Protein AF-A0A958MVE2-F1 (afdb_monomer)

Structure (mmCIF, N/CA/C/O backbone):
data_AF-A0A958MVE2-F1
#
_entry.id   AF-A0A958MVE2-F1
#
loop_
_atom_site.group_PDB
_atom_site.id
_atom_site.type_symbol
_atom_site.label_atom_id
_atom_site.label_alt_id
_atom_site.label_comp_id
_atom_site.label_asym_id
_atom_site.label_entity_id
_atom_site.label_seq_id
_atom_site.pdbx_PDB_ins_code
_atom_site.Cartn_x
_atom_site.Cartn_y
_atom_site.Cartn_z
_atom_site.occupancy
_atom_site.B_iso_or_equiv
_atom_site.auth_seq_id
_atom_site.auth_comp_id
_atom_site.auth_asym_id
_atom_site.auth_atom_id
_atom_site.pdbx_PDB_model_num
ATOM 1 N N . MET A 1 1 ? -58.256 28.114 -37.490 1.00 39.31 1 MET A N 1
ATOM 2 C CA . MET A 1 1 ? -57.377 28.666 -36.434 1.00 39.31 1 MET A CA 1
ATOM 3 C C . MET A 1 1 ? -56.921 27.508 -35.560 1.00 39.31 1 MET A C 1
ATOM 5 O O . MET A 1 1 ? -57.711 27.002 -34.775 1.00 39.31 1 MET A O 1
ATOM 9 N N . GLN A 1 2 ? -55.707 27.010 -35.786 1.00 36.91 2 GLN A N 1
ATOM 10 C CA . GLN A 1 2 ? -55.195 25.767 -35.204 1.00 36.91 2 GLN A CA 1
ATOM 11 C C . GLN A 1 2 ? -54.093 26.124 -34.201 1.00 36.91 2 GLN A C 1
ATOM 13 O O . GLN A 1 2 ? -53.157 26.845 -34.536 1.00 36.91 2 GLN A O 1
ATOM 18 N N . ARG A 1 3 ? -54.270 25.702 -32.945 1.00 39.25 3 ARG A N 1
ATOM 19 C CA . ARG A 1 3 ? -53.360 25.989 -31.830 1.00 39.25 3 ARG A CA 1
ATOM 20 C C . ARG A 1 3 ? -52.080 25.167 -31.994 1.00 39.25 3 ARG A C 1
ATOM 22 O O . ARG A 1 3 ? -52.142 23.943 -31.994 1.00 39.25 3 ARG A O 1
ATOM 29 N N . ILE A 1 4 ? -50.941 25.843 -32.114 1.00 41.53 4 ILE A N 1
ATOM 30 C CA . ILE A 1 4 ? -49.611 25.229 -32.060 1.00 41.53 4 ILE A CA 1
ATOM 31 C C . ILE A 1 4 ? -49.247 25.080 -30.580 1.00 41.53 4 ILE A C 1
ATOM 33 O O . ILE A 1 4 ? -49.084 26.073 -29.873 1.00 41.53 4 ILE A O 1
ATOM 37 N N . ALA A 1 5 ? -49.181 23.839 -30.103 1.00 42.12 5 ALA A N 1
ATOM 38 C CA . ALA A 1 5 ? -48.671 23.513 -28.779 1.00 42.12 5 ALA A CA 1
ATOM 39 C C . ALA A 1 5 ? -47.136 23.513 -28.823 1.00 42.12 5 ALA A C 1
ATOM 41 O O . ALA A 1 5 ? -46.530 22.740 -29.562 1.00 42.12 5 ALA A O 1
ATOM 42 N N . ILE A 1 6 ? -46.517 24.394 -28.040 1.00 45.62 6 ILE A N 1
ATOM 43 C CA . ILE A 1 6 ? -45.070 24.422 -27.817 1.00 45.62 6 ILE A CA 1
ATOM 44 C C . ILE A 1 6 ? -44.761 23.351 -26.768 1.00 45.62 6 ILE A 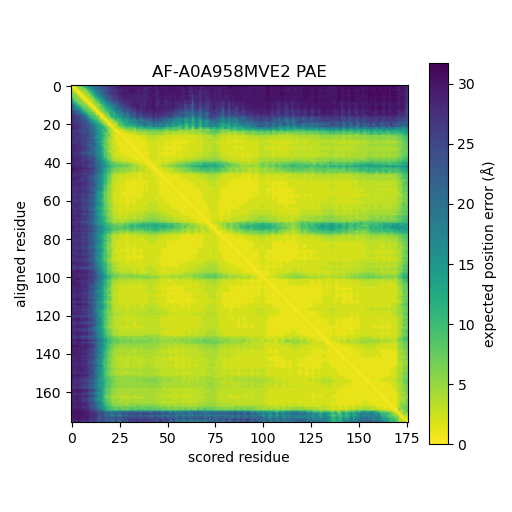C 1
ATOM 46 O O . ILE A 1 6 ? -45.102 23.509 -25.598 1.00 45.62 6 ILE A O 1
ATOM 50 N N . VAL A 1 7 ? -44.137 22.249 -27.185 1.00 45.25 7 VAL A N 1
ATOM 51 C CA . VAL A 1 7 ? -43.565 21.261 -26.263 1.00 45.25 7 VAL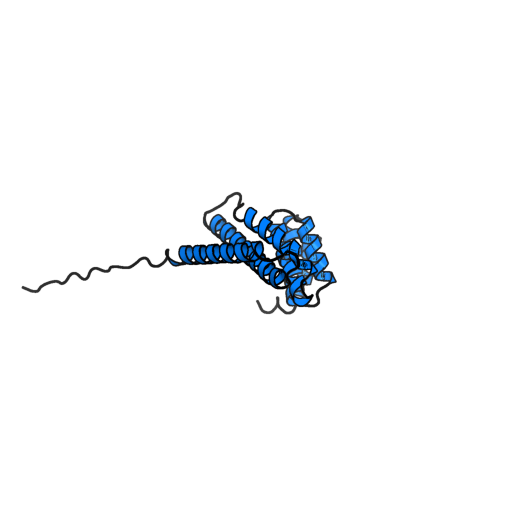 A CA 1
ATOM 52 C C . VAL A 1 7 ? -42.152 21.721 -25.919 1.00 45.25 7 VAL A C 1
ATOM 54 O O . VAL A 1 7 ? -41.253 21.690 -26.756 1.00 45.25 7 VAL A O 1
ATOM 57 N N . ALA A 1 8 ? -41.975 22.194 -24.687 1.00 45.16 8 ALA A N 1
ATOM 58 C CA . ALA A 1 8 ? -40.679 22.548 -24.128 1.00 45.16 8 ALA A CA 1
ATOM 59 C C . ALA A 1 8 ? -39.846 21.275 -23.902 1.00 45.16 8 ALA A C 1
ATOM 61 O O . ALA A 1 8 ? -40.195 20.430 -23.078 1.00 45.16 8 ALA A O 1
ATOM 62 N N . ALA A 1 9 ? -38.738 21.141 -24.629 1.00 45.59 9 ALA A N 1
ATOM 63 C CA . ALA A 1 9 ? -37.742 20.109 -24.382 1.00 45.59 9 ALA A CA 1
ATOM 64 C C . ALA A 1 9 ? -36.897 20.511 -23.163 1.00 45.59 9 ALA A C 1
ATOM 66 O O . ALA A 1 9 ? -35.921 21.250 -23.275 1.00 45.59 9 ALA A O 1
ATOM 67 N N . LEU A 1 10 ? -37.294 20.035 -21.983 1.00 46.16 10 LEU A N 1
ATOM 68 C CA . LEU A 1 10 ? -36.480 20.099 -20.774 1.00 46.16 10 LEU A CA 1
ATOM 69 C C . LEU A 1 10 ? -35.494 18.918 -20.800 1.00 46.16 10 LEU A C 1
ATOM 71 O O . LEU A 1 10 ? -35.745 17.863 -20.221 1.00 46.16 10 LEU A O 1
ATOM 75 N N . SER A 1 11 ? -34.383 19.055 -21.524 1.00 52.78 11 SER A N 1
ATOM 76 C CA . SER A 1 11 ? -33.287 18.087 -21.442 1.00 52.78 11 SER A CA 1
ATOM 77 C C . SER A 1 11 ? -32.515 18.325 -20.142 1.00 52.78 11 SER A C 1
ATOM 79 O O . SER A 1 11 ? -31.645 19.194 -20.071 1.00 52.78 11 SER A O 1
ATOM 81 N N . LEU A 1 12 ? -32.874 17.575 -19.098 1.00 47.12 12 LEU A N 1
ATOM 82 C CA . LEU A 1 12 ? -32.153 17.521 -17.829 1.00 47.12 12 LEU A CA 1
ATOM 83 C C . LEU A 1 12 ? -30.706 17.066 -18.083 1.00 47.12 12 LEU A C 1
ATOM 85 O O . LEU A 1 12 ? -30.461 15.938 -18.511 1.00 47.12 12 LEU A O 1
ATOM 89 N N . GLN A 1 13 ? -29.743 17.937 -17.791 1.00 46.41 13 GLN A N 1
ATOM 90 C CA . GLN A 1 13 ? -28.329 17.580 -17.690 1.00 46.41 13 GLN A CA 1
ATOM 91 C C . GLN A 1 13 ? -28.136 16.714 -16.436 1.00 46.41 13 GLN A C 1
ATOM 93 O O . GLN A 1 13 ? -27.937 17.221 -15.335 1.00 46.41 13 GLN A O 1
ATOM 98 N N . LEU A 1 14 ? -28.246 15.392 -16.589 1.00 46.59 14 LEU A N 1
ATOM 99 C CA . LEU A 1 14 ? -28.166 14.429 -15.483 1.00 46.59 14 LEU A CA 1
ATOM 100 C C . LEU A 1 14 ? -26.738 13.926 -15.193 1.00 46.59 14 LEU A C 1
ATOM 102 O O . LEU A 1 14 ? -26.562 12.953 -14.468 1.00 46.59 14 LEU A O 1
ATOM 106 N N . THR A 1 15 ? -25.699 14.540 -15.757 1.00 50.81 15 THR A N 1
ATOM 107 C CA . THR A 1 15 ? -24.341 13.968 -15.710 1.00 50.81 15 THR A CA 1
ATOM 108 C C . THR A 1 15 ? -23.497 14.431 -14.520 1.00 50.81 15 THR A C 1
ATOM 110 O O . THR A 1 15 ? -22.567 13.729 -14.141 1.00 50.81 15 THR A O 1
ATOM 113 N N . ALA A 1 16 ? -23.833 15.544 -13.858 1.00 47.28 16 ALA A N 1
ATOM 114 C CA . ALA A 1 16 ? -23.021 16.084 -12.757 1.00 47.28 16 ALA A CA 1
ATOM 115 C C . ALA A 1 16 ? -23.416 15.586 -11.348 1.00 47.28 16 ALA A C 1
ATOM 117 O O . ALA A 1 16 ? -22.645 15.745 -10.403 1.00 47.28 16 ALA A O 1
ATOM 118 N N . LEU A 1 17 ? -24.596 14.974 -11.172 1.00 43.56 17 LEU A N 1
ATOM 119 C CA . LEU A 1 17 ? -25.064 14.542 -9.844 1.00 43.56 17 LEU A CA 1
ATOM 120 C C . LEU A 1 17 ? -24.398 13.249 -9.335 1.00 43.56 17 LEU A C 1
ATOM 122 O O . LEU A 1 17 ? -24.335 13.050 -8.126 1.00 43.56 17 LEU A O 1
ATOM 126 N N . GLY A 1 18 ? -23.889 12.381 -10.215 1.00 49.78 18 GLY A N 1
ATOM 127 C CA . GLY A 1 18 ? -23.384 11.055 -9.828 1.00 49.78 18 GLY A CA 1
ATOM 128 C C . GLY A 1 18 ? -22.073 11.083 -9.034 1.00 49.78 18 GLY A C 1
ATOM 129 O O . GLY A 1 18 ? -21.990 10.494 -7.958 1.00 49.78 18 GLY A O 1
ATOM 130 N N . ALA A 1 19 ? -21.067 11.820 -9.516 1.00 52.97 19 ALA A N 1
ATOM 131 C CA . ALA A 1 19 ? -19.739 11.864 -8.891 1.00 52.97 19 ALA A CA 1
ATOM 132 C C . ALA A 1 19 ? -19.750 12.548 -7.508 1.00 52.97 19 ALA A C 1
ATOM 134 O O . ALA A 1 19 ? -19.070 12.115 -6.576 1.00 52.97 19 ALA A O 1
ATOM 135 N N . GLY A 1 20 ? -20.573 13.590 -7.344 1.00 58.25 20 GLY A N 1
ATOM 136 C CA . GLY A 1 20 ? -20.708 14.311 -6.075 1.00 58.25 20 GLY A CA 1
ATOM 137 C C . GLY A 1 20 ? -21.461 13.532 -4.990 1.00 58.25 20 GLY A C 1
ATOM 138 O O . GLY A 1 20 ? -21.216 13.754 -3.804 1.00 58.25 20 GLY A O 1
ATOM 139 N N . VAL A 1 21 ? -22.365 12.622 -5.368 1.00 59.00 21 VAL A N 1
ATOM 140 C CA . VAL A 1 21 ? -23.101 11.769 -4.420 1.00 59.00 21 VAL A CA 1
ATOM 141 C C . VAL A 1 21 ? -22.208 10.643 -3.896 1.00 59.00 21 VAL A C 1
ATOM 143 O O . VAL A 1 21 ? -22.182 10.428 -2.685 1.00 59.00 21 VAL A O 1
ATOM 146 N N . ASP A 1 22 ? -21.413 10.011 -4.766 1.00 67.25 22 ASP A N 1
ATOM 147 C CA . ASP A 1 22 ? -20.523 8.900 -4.396 1.00 67.25 22 ASP A CA 1
ATOM 148 C C . ASP A 1 22 ? -19.406 9.327 -3.415 1.00 67.25 22 ASP A C 1
ATOM 150 O O . ASP A 1 22 ? -19.140 8.658 -2.408 1.00 67.25 22 ASP A O 1
ATOM 154 N N . SER A 1 23 ? -18.818 10.520 -3.606 1.00 76.50 23 SER A N 1
ATOM 155 C CA . SER A 1 23 ? -17.828 11.049 -2.650 1.00 76.50 23 SER A CA 1
ATOM 156 C C . SER A 1 23 ? -18.432 11.296 -1.264 1.00 76.50 23 SER A C 1
ATOM 158 O O . SER A 1 23 ? -17.831 10.921 -0.258 1.00 76.50 23 SER A O 1
ATOM 160 N N . ARG A 1 24 ? -19.643 11.871 -1.188 1.00 81.06 24 ARG A N 1
ATOM 161 C CA . ARG A 1 24 ? -20.317 12.161 0.094 1.00 81.06 24 ARG A CA 1
ATOM 162 C C . ARG A 1 24 ? -20.651 10.888 0.866 1.00 81.06 24 ARG A C 1
ATOM 164 O O . ARG A 1 24 ? -20.555 10.870 2.093 1.00 81.06 24 ARG A O 1
ATOM 171 N N . THR A 1 25 ? -21.034 9.821 0.168 1.00 87.19 25 THR A N 1
ATOM 172 C CA . THR A 1 25 ? -21.295 8.522 0.797 1.00 87.19 25 THR A CA 1
ATOM 173 C C . THR A 1 25 ? -20.020 7.867 1.318 1.00 87.19 25 THR A C 1
ATOM 175 O O . THR A 1 25 ? -20.027 7.344 2.434 1.00 87.19 25 THR A O 1
ATOM 178 N N . SER A 1 26 ? -18.918 7.950 0.566 1.00 86.69 26 SER A N 1
ATOM 179 C CA . SER A 1 26 ? -17.600 7.457 0.989 1.00 86.69 26 SER A CA 1
ATOM 180 C C . SER A 1 26 ? -17.092 8.195 2.236 1.00 86.69 26 SER A C 1
ATOM 182 O O . SER A 1 26 ? -16.689 7.546 3.201 1.00 86.69 26 SER A O 1
ATOM 184 N N . ASP A 1 27 ? -17.205 9.526 2.275 1.00 93.69 27 ASP A N 1
ATOM 185 C CA . ASP A 1 27 ? -16.790 10.332 3.431 1.00 93.69 27 ASP A CA 1
ATOM 186 C C . ASP A 1 27 ? -17.641 10.039 4.679 1.00 93.69 27 ASP A C 1
ATOM 188 O O . ASP A 1 27 ? -17.119 9.924 5.789 1.00 93.69 27 ASP A O 1
ATOM 192 N N . LEU A 1 28 ? -18.958 9.852 4.517 1.00 94.56 28 LEU A N 1
ATOM 193 C CA . LEU A 1 28 ? -19.829 9.438 5.621 1.00 94.56 28 LEU A CA 1
ATOM 194 C C . LEU A 1 28 ? -19.420 8.069 6.179 1.00 94.56 28 LEU A C 1
ATOM 196 O O . LEU A 1 28 ? -19.476 7.861 7.393 1.00 94.56 28 LEU A O 1
ATOM 200 N N . LEU A 1 29 ? -19.042 7.134 5.306 1.00 94.81 29 LEU A N 1
ATOM 201 C CA . LEU A 1 29 ? -18.615 5.805 5.718 1.00 94.81 29 LEU A CA 1
ATOM 202 C C . LEU A 1 29 ? -17.293 5.862 6.489 1.00 94.81 29 LEU A C 1
ATOM 204 O O . LEU A 1 29 ? -17.230 5.297 7.577 1.00 94.81 29 LEU A O 1
ATOM 208 N N . ILE A 1 30 ? -16.297 6.604 5.993 1.00 97.25 30 ILE A N 1
ATOM 209 C CA . ILE A 1 30 ? -15.023 6.845 6.695 1.00 97.25 30 ILE A CA 1
ATOM 210 C C . ILE A 1 30 ? -15.293 7.385 8.103 1.00 97.25 30 ILE A C 1
ATOM 212 O O . ILE A 1 30 ? -14.893 6.763 9.082 1.00 97.25 30 ILE A O 1
ATOM 216 N N . ASN A 1 31 ? -16.099 8.445 8.220 1.00 97.25 31 ASN A N 1
ATOM 217 C CA . ASN A 1 31 ? -16.451 9.042 9.513 1.00 97.25 31 ASN A CA 1
ATOM 218 C 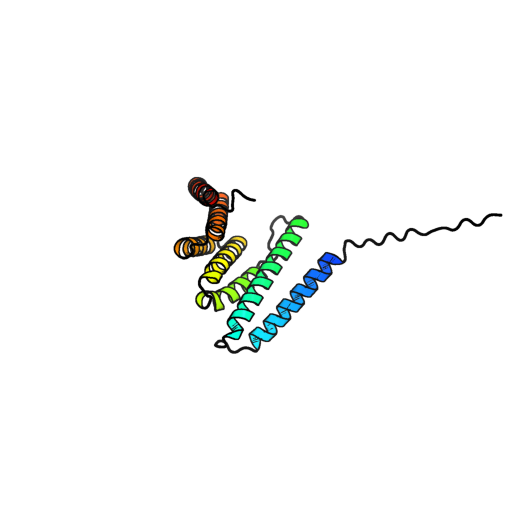C . ASN A 1 31 ? -17.133 8.052 10.475 1.00 97.25 31 ASN A C 1
ATOM 220 O O . ASN A 1 31 ? -16.960 8.131 11.692 1.00 97.25 31 ASN A O 1
ATOM 224 N N . LYS A 1 32 ? -17.956 7.129 9.961 1.00 97.12 32 LYS A N 1
ATOM 225 C CA . LYS A 1 32 ? -18.584 6.084 10.784 1.00 97.12 32 LYS A CA 1
ATOM 226 C C . LYS A 1 32 ? -17.552 5.069 11.273 1.00 97.12 32 LYS A C 1
ATOM 228 O O . LYS A 1 32 ? -17.563 4.745 12.457 1.00 97.12 32 LYS A O 1
ATOM 233 N N . PHE A 1 33 ? -16.666 4.599 10.395 1.00 97.38 33 PHE A N 1
ATOM 234 C CA . PHE A 1 33 ? -15.598 3.668 10.763 1.00 97.38 33 PHE A CA 1
ATOM 235 C C . PHE A 1 33 ? -14.615 4.292 11.760 1.00 97.38 33 PHE A C 1
ATOM 237 O O . PHE A 1 33 ? -14.261 3.635 12.732 1.00 97.38 33 PHE A O 1
ATOM 244 N N . GLU A 1 34 ? -14.258 5.568 11.599 1.00 97.56 34 GLU A N 1
ATOM 245 C CA . GLU A 1 34 ? -13.422 6.303 12.558 1.00 97.56 34 GLU A CA 1
ATOM 246 C C . GLU A 1 34 ? -14.061 6.381 13.946 1.00 97.56 34 GLU A C 1
ATOM 248 O O . GLU A 1 34 ? -13.403 6.113 14.950 1.00 97.56 34 GLU A O 1
ATOM 253 N N . LYS A 1 35 ? -15.362 6.691 14.026 1.00 97.62 35 LYS A N 1
ATOM 254 C CA . LYS A 1 35 ? -16.079 6.723 15.311 1.00 97.62 35 LYS A CA 1
ATOM 255 C C . LYS A 1 35 ? -16.069 5.367 16.006 1.00 97.62 35 LYS A C 1
ATOM 257 O O . LYS A 1 35 ? -15.828 5.317 17.208 1.00 97.62 35 LYS A O 1
ATOM 262 N N . VAL A 1 36 ? -16.310 4.288 15.262 1.00 97.25 36 VAL A N 1
ATOM 263 C CA . VAL A 1 36 ? -16.266 2.927 15.816 1.00 97.25 36 VAL A CA 1
ATOM 264 C C . VAL A 1 36 ? -14.843 2.584 16.260 1.00 97.25 36 VAL A C 1
ATOM 266 O O . VAL A 1 36 ? -14.656 2.130 17.383 1.00 97.25 36 VAL A O 1
ATOM 269 N N . TYR A 1 37 ? -13.831 2.876 15.441 1.00 96.69 37 TYR A N 1
ATOM 270 C CA . TYR A 1 37 ? -12.419 2.679 15.783 1.00 96.69 37 TYR A CA 1
ATOM 271 C C . TYR A 1 37 ? -12.035 3.360 17.108 1.00 96.69 37 TYR A C 1
ATOM 273 O O . TYR A 1 37 ? -11.394 2.740 17.956 1.00 96.69 37 TYR A O 1
ATOM 281 N N . LEU A 1 38 ? -12.472 4.607 17.320 1.00 96.25 38 LEU A N 1
ATOM 282 C CA . LEU A 1 38 ? -12.201 5.363 18.549 1.00 96.25 38 LEU A CA 1
ATOM 283 C C . LEU A 1 38 ? -12.915 4.801 19.788 1.00 96.25 38 LEU A C 1
ATOM 285 O O . LEU A 1 38 ? -12.477 5.061 20.906 1.00 96.25 38 LEU A O 1
ATOM 289 N N . GLN A 1 39 ? -14.009 4.060 19.606 1.00 96.56 39 GLN A N 1
ATOM 290 C CA . GLN A 1 39 ? -14.782 3.453 20.693 1.00 96.56 39 GLN A CA 1
ATOM 291 C C . GLN A 1 39 ? -14.282 2.055 21.078 1.00 96.56 39 GLN A C 1
ATOM 293 O O . GLN A 1 39 ? -14.561 1.596 22.184 1.00 96.56 39 GLN A O 1
ATOM 298 N N . LEU A 1 40 ? -13.549 1.378 20.191 1.00 95.44 40 LEU A N 1
ATOM 299 C CA . LEU A 1 40 ? -13.008 0.045 20.442 1.00 95.44 40 LEU A CA 1
ATOM 300 C C . LEU A 1 40 ? -11.683 0.119 21.205 1.00 95.44 40 LEU A C 1
ATOM 302 O O . LEU A 1 40 ? -10.796 0.913 20.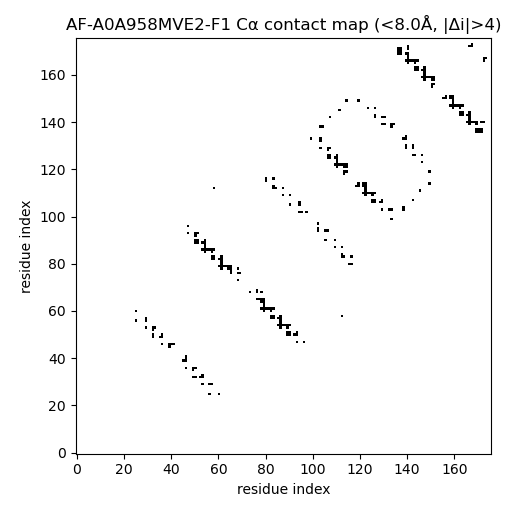880 1.00 95.44 40 LEU A O 1
ATOM 306 N N . ALA A 1 41 ? -11.499 -0.760 22.190 1.00 92.62 41 ALA A N 1
ATOM 307 C CA . ALA A 1 41 ? -10.229 -0.868 22.901 1.00 92.62 41 ALA A CA 1
ATOM 308 C C . ALA A 1 41 ? -9.104 -1.348 21.951 1.00 92.62 41 ALA A C 1
ATOM 310 O O . ALA A 1 41 ? -9.370 -2.151 21.058 1.00 92.62 41 ALA A O 1
ATOM 311 N N . PRO A 1 42 ? -7.834 -0.929 22.131 1.00 86.00 42 PRO A N 1
ATOM 312 C CA . PRO A 1 42 ? -6.724 -1.348 21.258 1.00 86.00 42 PRO A CA 1
ATOM 313 C C . PRO A 1 42 ? -6.513 -2.867 21.130 1.00 86.00 42 PRO A C 1
ATOM 315 O O . PRO A 1 42 ? -5.973 -3.330 20.125 1.00 86.00 42 PRO A O 1
ATOM 318 N N . GLY A 1 43 ? -6.919 -3.633 22.147 1.00 84.00 43 GLY A N 1
ATOM 319 C CA . GLY A 1 43 ? -6.838 -5.096 22.171 1.00 84.00 43 GLY A CA 1
ATOM 320 C C . GLY A 1 43 ? -8.096 -5.823 21.691 1.00 84.00 43 GLY A C 1
ATOM 321 O O . GLY A 1 43 ? -8.104 -7.047 21.705 1.00 84.00 43 GLY A O 1
ATOM 322 N N . ASP A 1 44 ? -9.152 -5.106 21.303 1.00 90.25 44 ASP A N 1
ATOM 323 C CA . ASP A 1 44 ? -10.399 -5.711 20.828 1.00 90.25 44 ASP A CA 1
ATOM 324 C C . ASP A 1 44 ? -10.198 -6.356 19.444 1.00 90.25 44 ASP A C 1
ATOM 326 O O . ASP A 1 44 ? -9.697 -5.714 18.518 1.00 90.25 44 ASP A O 1
ATOM 330 N N . GLU A 1 45 ? -10.598 -7.618 19.277 1.00 87.44 45 GLU A N 1
ATOM 331 C CA . GLU A 1 45 ? -10.487 -8.335 18.000 1.00 87.44 45 GLU A CA 1
ATOM 332 C C . GLU A 1 45 ? -11.297 -7.664 16.881 1.00 87.44 45 GLU A C 1
ATOM 334 O O . GLU A 1 45 ? -10.841 -7.596 15.735 1.00 87.44 45 GLU A O 1
ATOM 339 N N . ALA A 1 46 ? -12.460 -7.085 17.203 1.00 91.06 46 ALA A N 1
ATOM 340 C CA . ALA A 1 46 ? -13.293 -6.376 16.236 1.00 91.06 46 ALA A CA 1
ATOM 341 C C . ALA A 1 46 ? -12.585 -5.134 15.670 1.00 91.06 46 ALA A C 1
ATOM 343 O O . ALA A 1 46 ? -12.855 -4.720 14.536 1.00 91.06 46 ALA A O 1
ATOM 344 N N . ARG A 1 47 ? -11.628 -4.568 16.419 1.00 94.44 47 ARG A N 1
ATOM 345 C CA . ARG A 1 47 ? -10.841 -3.410 15.982 1.00 94.44 47 ARG A CA 1
ATOM 346 C C . ARG A 1 47 ? -9.992 -3.737 14.762 1.00 94.44 47 ARG A C 1
ATOM 348 O O . ARG A 1 47 ? -9.846 -2.876 13.906 1.00 94.44 47 ARG A O 1
ATOM 355 N N . VAL A 1 48 ? -9.513 -4.975 14.612 1.00 94.81 48 VAL A N 1
ATOM 356 C CA . VAL A 1 48 ? -8.698 -5.376 13.450 1.00 94.81 48 VAL A CA 1
ATOM 357 C C . VAL A 1 48 ? -9.469 -5.178 12.144 1.00 94.81 48 VAL A C 1
ATOM 359 O O . VAL A 1 48 ? -8.972 -4.535 11.220 1.00 94.81 48 VAL A O 1
ATOM 362 N N . GLY A 1 49 ? -10.704 -5.682 12.076 1.00 94.94 49 GLY A N 1
ATOM 363 C CA . GLY A 1 49 ? -11.542 -5.567 10.881 1.00 94.94 49 GLY A CA 1
ATOM 364 C C . GLY A 1 49 ? -11.972 -4.127 10.589 1.00 94.94 49 GLY A C 1
ATOM 365 O O . GLY A 1 49 ? -11.944 -3.698 9.436 1.00 94.94 49 GLY A O 1
ATOM 366 N N . VAL A 1 50 ? -12.328 -3.368 11.631 1.00 97.25 50 VAL A N 1
ATOM 367 C CA . VAL A 1 50 ? -12.713 -1.951 11.511 1.00 97.25 50 VAL A CA 1
ATOM 368 C C . VAL A 1 50 ? -11.539 -1.107 11.018 1.00 97.25 50 VAL A C 1
ATOM 370 O O . VAL A 1 50 ? -11.705 -0.339 10.072 1.00 97.25 50 VAL A O 1
ATOM 373 N N . THR A 1 51 ? -10.353 -1.276 11.604 1.00 97.75 51 THR A N 1
ATOM 374 C CA . THR A 1 51 ? -9.142 -0.545 11.217 1.00 97.75 51 THR A CA 1
ATOM 375 C C . THR A 1 51 ? -8.704 -0.895 9.797 1.00 97.75 51 THR A C 1
ATOM 377 O O . THR A 1 51 ? -8.392 0.010 9.025 1.00 97.75 51 THR A O 1
ATOM 380 N N . LEU A 1 52 ? -8.745 -2.178 9.413 1.00 97.38 52 LEU A N 1
ATOM 381 C CA . LEU A 1 52 ? -8.443 -2.592 8.040 1.00 97.38 52 LEU A CA 1
ATOM 382 C C . LEU A 1 52 ? -9.395 -1.920 7.042 1.00 97.38 52 LEU A C 1
ATOM 384 O O . LEU A 1 52 ? -8.954 -1.321 6.065 1.00 97.38 52 LEU A O 1
ATOM 388 N N . ARG A 1 53 ? -10.704 -1.946 7.321 1.00 97.31 53 ARG A N 1
ATOM 389 C CA . ARG A 1 53 ? -11.698 -1.341 6.429 1.00 97.31 53 ARG A CA 1
ATOM 390 C C . ARG A 1 53 ? -11.563 0.178 6.341 1.00 97.31 53 ARG A C 1
ATOM 392 O O . ARG A 1 53 ? -11.788 0.749 5.277 1.00 97.31 53 ARG A O 1
ATOM 399 N N . LEU A 1 54 ? -11.207 0.833 7.443 1.00 98.12 54 LEU A N 1
ATOM 400 C CA . LEU A 1 54 ? -10.917 2.262 7.464 1.00 98.12 54 LEU A CA 1
ATOM 401 C C . LEU A 1 54 ? -9.702 2.598 6.584 1.00 98.12 54 LEU A C 1
ATOM 403 O O . LEU A 1 54 ? -9.766 3.545 5.800 1.00 98.12 54 LEU A O 1
ATOM 407 N N . ALA A 1 55 ? -8.637 1.795 6.660 1.00 98.50 55 ALA A N 1
ATOM 408 C CA . ALA A 1 55 ? -7.454 1.952 5.820 1.00 98.50 55 ALA A CA 1
ATOM 409 C C . ALA A 1 55 ? -7.780 1.809 4.321 1.00 98.50 55 ALA A C 1
ATOM 411 O O . ALA A 1 55 ? -7.380 2.666 3.531 1.00 98.50 55 ALA A O 1
ATOM 412 N N . ASP A 1 56 ? -8.572 0.798 3.940 1.00 98.12 56 ASP A N 1
ATOM 413 C CA . ASP A 1 56 ? -9.027 0.602 2.554 1.00 98.12 56 ASP A CA 1
ATOM 414 C C . ASP A 1 56 ? -9.796 1.827 2.030 1.00 98.12 56 ASP A C 1
ATOM 416 O O . ASP A 1 56 ? -9.559 2.307 0.921 1.00 98.12 56 ASP A O 1
ATOM 420 N N . LEU A 1 57 ? -10.727 2.359 2.833 1.00 97.69 57 LEU A N 1
ATOM 421 C CA . LEU A 1 57 ? -11.553 3.504 2.440 1.00 97.69 57 LEU A CA 1
ATOM 422 C C . LEU A 1 57 ? -10.726 4.780 2.262 1.00 97.69 57 LEU A C 1
ATOM 424 O O . LEU A 1 57 ? -10.989 5.558 1.342 1.00 97.69 57 LEU A O 1
ATOM 428 N N . LEU A 1 58 ? -9.728 4.992 3.119 1.00 98.56 58 LEU A N 1
ATOM 429 C CA . LEU A 1 58 ? -8.795 6.110 2.994 1.00 98.56 58 LEU A CA 1
ATOM 430 C C . LEU A 1 58 ? -7.905 5.962 1.755 1.00 98.56 58 LEU A C 1
ATOM 432 O O . LEU A 1 58 ? -7.722 6.937 1.027 1.00 98.56 58 LEU A O 1
ATOM 436 N N . ALA A 1 59 ? -7.422 4.754 1.453 1.00 98.25 59 ALA A N 1
ATOM 437 C CA . ALA A 1 59 ? -6.662 4.485 0.233 1.00 98.25 59 ALA A CA 1
ATOM 438 C C . ALA A 1 59 ? -7.492 4.772 -1.035 1.00 98.25 59 ALA A C 1
ATOM 440 O O . ALA A 1 59 ? -7.017 5.446 -1.951 1.00 98.25 59 ALA A O 1
ATOM 441 N N . GLU A 1 60 ? -8.760 4.352 -1.067 1.00 96.62 60 GLU A N 1
ATOM 442 C CA . GLU A 1 60 ? -9.663 4.648 -2.187 1.00 96.62 60 GLU A CA 1
ATOM 443 C C . GLU A 1 60 ? -10.003 6.137 -2.302 1.00 96.62 60 GLU A C 1
ATOM 445 O O . GLU A 1 60 ? -10.050 6.684 -3.408 1.00 96.62 60 GLU A O 1
ATOM 450 N N . LYS A 1 61 ? -10.201 6.828 -1.173 1.00 96.75 61 LYS A N 1
ATOM 451 C CA . LYS A 1 61 ? -10.374 8.285 -1.170 1.00 96.75 61 LYS A CA 1
ATOM 452 C C . LYS A 1 61 ? -9.140 8.980 -1.735 1.00 96.75 61 LYS A C 1
ATOM 454 O O . LYS A 1 61 ? -9.289 9.862 -2.578 1.00 96.75 61 LYS A O 1
ATOM 459 N N . ALA A 1 62 ? -7.943 8.560 -1.330 1.00 97.31 62 ALA A N 1
ATOM 460 C CA . ALA A 1 62 ? -6.700 9.100 -1.860 1.00 97.31 62 ALA A CA 1
ATOM 461 C C . ALA A 1 62 ? -6.614 8.932 -3.380 1.00 97.31 62 ALA A C 1
ATOM 463 O O . ALA A 1 62 ? -6.338 9.901 -4.084 1.00 97.31 62 ALA A O 1
ATOM 464 N N . ARG A 1 63 ? -6.908 7.727 -3.890 1.00 95.19 63 ARG A N 1
ATOM 465 C CA . ARG A 1 63 ? -6.930 7.440 -5.329 1.00 95.19 63 ARG A CA 1
ATOM 466 C C . ARG A 1 63 ? -7.920 8.342 -6.060 1.00 95.19 63 ARG A C 1
ATOM 468 O O . ARG A 1 63 ? -7.571 8.923 -7.082 1.00 95.19 63 ARG A O 1
ATOM 475 N N . ARG A 1 64 ? -9.139 8.496 -5.533 1.00 94.25 64 ARG A N 1
ATOM 476 C CA . ARG A 1 64 ? -10.160 9.381 -6.112 1.00 94.25 64 ARG A CA 1
ATOM 477 C C . ARG A 1 64 ? -9.672 10.826 -6.194 1.00 94.25 64 ARG A C 1
ATOM 479 O O . ARG A 1 64 ? -9.803 11.433 -7.249 1.00 94.25 64 ARG A O 1
ATOM 486 N N . LEU A 1 65 ? -9.094 11.348 -5.113 1.00 94.50 65 LEU A N 1
ATOM 487 C CA . LEU A 1 65 ? -8.553 12.707 -5.065 1.00 94.50 65 LEU A CA 1
ATOM 488 C C . LEU A 1 65 ? -7.428 12.906 -6.089 1.00 94.50 65 LEU A C 1
ATOM 490 O O . LEU A 1 65 ? -7.442 13.897 -6.811 1.00 94.50 65 LEU A O 1
ATOM 494 N N . SER A 1 66 ? -6.494 11.955 -6.194 1.00 94.62 66 SER A N 1
ATOM 495 C CA . SER A 1 66 ? -5.427 12.009 -7.201 1.00 94.62 66 SER A CA 1
ATOM 496 C C . SER A 1 66 ? -5.979 11.973 -8.629 1.00 94.62 66 SER A C 1
ATOM 498 O O . SER A 1 66 ? -5.552 12.760 -9.465 1.00 94.62 66 SER A O 1
ATOM 500 N N . MET A 1 67 ? -6.960 11.109 -8.912 1.00 92.25 67 MET A N 1
ATOM 501 C CA . MET A 1 67 ? -7.584 11.028 -10.239 1.00 92.25 67 MET A CA 1
ATOM 502 C C . MET A 1 67 ? -8.336 12.310 -10.609 1.00 92.25 67 MET A C 1
ATOM 504 O O . MET A 1 67 ? -8.258 12.758 -11.750 1.00 92.25 67 MET A O 1
ATOM 508 N N . ASP A 1 68 ? -9.056 12.904 -9.658 1.00 93.31 68 ASP A N 1
ATOM 509 C CA . ASP A 1 68 ? -9.781 14.156 -9.880 1.00 93.31 68 ASP A CA 1
ATOM 510 C C . ASP A 1 68 ? -8.809 15.313 -10.158 1.00 93.31 68 ASP A C 1
ATOM 512 O O . ASP A 1 68 ? -8.993 16.084 -11.096 1.00 93.31 68 ASP A O 1
ATOM 516 N N . GLU A 1 69 ? -7.707 15.386 -9.411 1.00 94.12 69 GLU A N 1
ATOM 517 C CA . GLU A 1 69 ? -6.640 16.362 -9.646 1.00 94.12 69 GLU A CA 1
ATOM 518 C C . GLU A 1 69 ? -5.976 16.173 -11.027 1.00 94.12 69 GLU A C 1
ATOM 520 O O . GLU A 1 69 ? -5.772 17.150 -11.752 1.00 94.12 69 GLU A O 1
ATOM 525 N N . MET A 1 70 ? -5.712 14.925 -11.438 1.00 92.06 70 MET A N 1
ATOM 526 C CA . MET A 1 70 ? -5.173 14.594 -12.767 1.00 92.06 70 MET A CA 1
ATOM 527 C C . MET A 1 70 ? -6.106 15.021 -13.901 1.00 92.06 70 MET A C 1
ATOM 529 O O . MET A 1 70 ? -5.656 15.629 -14.872 1.00 92.06 70 MET A O 1
ATOM 533 N N . ASN A 1 71 ? -7.408 14.766 -13.764 1.00 92.75 71 ASN A N 1
ATOM 534 C CA . ASN A 1 71 ? -8.407 15.163 -14.759 1.00 92.75 71 ASN A CA 1
ATOM 535 C C . ASN A 1 71 ? -8.514 16.688 -14.918 1.00 92.75 71 ASN A C 1
ATOM 537 O O . ASN A 1 71 ? -8.923 17.169 -15.972 1.00 92.75 71 ASN A O 1
ATOM 541 N N . ASN A 1 72 ? -8.111 17.442 -13.894 1.00 93.12 72 ASN A N 1
ATOM 542 C CA . ASN A 1 72 ? -8.105 18.901 -13.890 1.00 93.12 72 ASN A CA 1
ATOM 543 C C . ASN A 1 72 ? -6.753 19.510 -14.318 1.00 93.12 72 ASN A C 1
ATOM 545 O O . ASN A 1 72 ? -6.567 20.723 -14.216 1.00 93.12 72 ASN A O 1
ATOM 549 N N . GLY A 1 73 ? -5.821 18.699 -14.836 1.00 90.81 73 GLY A N 1
ATOM 550 C CA . GLY A 1 73 ? -4.594 19.181 -15.476 1.00 90.81 73 GLY A CA 1
ATOM 551 C C . GLY A 1 73 ? -3.483 19.594 -14.509 1.00 90.81 73 GLY A C 1
ATOM 552 O O . GLY A 1 73 ? -2.791 20.583 -14.761 1.00 90.81 73 GLY A O 1
ATOM 553 N N . CYS A 1 74 ? -3.293 18.865 -13.405 1.00 90.62 74 CYS A N 1
ATOM 554 C CA . CYS A 1 74 ? -2.178 19.130 -12.495 1.00 90.62 74 CYS A CA 1
ATOM 555 C C . CYS A 1 74 ? -0.806 19.010 -13.170 1.00 90.62 74 CYS A C 1
ATOM 557 O O . CYS A 1 74 ? -0.530 18.084 -13.928 1.00 90.62 74 CYS A O 1
ATOM 559 N N . VAL A 1 75 ? 0.085 19.946 -12.828 1.00 86.50 75 VAL A N 1
ATOM 560 C CA . VAL A 1 75 ? 1.513 19.897 -13.191 1.00 86.50 75 VAL A CA 1
ATOM 561 C C . VAL A 1 75 ? 2.310 19.126 -12.133 1.00 86.50 75 VAL A C 1
ATOM 563 O O . VAL A 1 75 ? 3.221 18.371 -12.458 1.00 86.50 75 VAL A O 1
ATOM 566 N N . GLN A 1 76 ? 1.951 19.299 -10.859 1.00 86.38 76 GLN A N 1
ATOM 567 C CA . GLN A 1 76 ? 2.463 18.526 -9.730 1.00 86.38 76 GLN A CA 1
ATOM 568 C C . GLN A 1 76 ? 1.271 18.043 -8.914 1.00 86.38 76 GLN A C 1
ATOM 570 O O . GLN A 1 76 ? 0.620 18.835 -8.238 1.00 86.38 76 GLN A O 1
ATOM 575 N N . CYS A 1 77 ? 0.964 16.758 -9.027 1.00 88.75 77 CYS A N 1
ATOM 576 C CA . CYS A 1 77 ? -0.225 16.176 -8.424 1.00 88.75 77 CYS A CA 1
ATOM 577 C C . CYS A 1 77 ? 0.108 15.715 -7.000 1.00 88.75 77 CYS A C 1
ATOM 579 O O . CYS A 1 77 ? 0.999 14.887 -6.797 1.00 88.75 77 CYS A O 1
ATOM 581 N N . THR A 1 78 ? -0.564 16.287 -6.003 1.00 93.00 78 THR A N 1
ATOM 582 C CA . THR A 1 78 ? -0.313 16.015 -4.575 1.00 93.00 78 THR A CA 1
ATOM 583 C C . THR A 1 78 ? -1.566 15.587 -3.819 1.00 93.00 78 THR A C 1
ATOM 585 O O . THR A 1 78 ? -1.479 15.169 -2.659 1.00 93.00 78 THR A O 1
ATOM 588 N N . ALA A 1 79 ? -2.731 15.633 -4.466 1.00 95.62 79 ALA A N 1
ATOM 589 C CA . ALA A 1 79 ? -3.998 15.280 -3.862 1.00 95.62 79 ALA A CA 1
ATOM 590 C C . ALA A 1 79 ? -3.989 13.831 -3.356 1.00 95.62 79 ALA A C 1
ATOM 592 O O . ALA A 1 79 ? -3.370 12.924 -3.931 1.00 95.62 79 ALA A O 1
ATOM 593 N N . GLY A 1 80 ? -4.658 13.618 -2.225 1.00 96.31 80 GLY A N 1
ATOM 594 C CA . GLY A 1 80 ? -4.706 12.326 -1.547 1.00 96.31 80 GLY A CA 1
ATOM 595 C C . GLY A 1 80 ? -3.485 12.002 -0.682 1.00 96.31 80 GLY A C 1
ATOM 596 O O . GLY A 1 80 ? -3.493 10.970 -0.020 1.00 96.31 80 GLY A O 1
ATOM 597 N N . ALA A 1 81 ? -2.426 12.826 -0.654 1.00 97.06 81 ALA A N 1
ATOM 598 C CA . ALA A 1 81 ? -1.207 12.511 0.103 1.00 97.06 81 ALA A CA 1
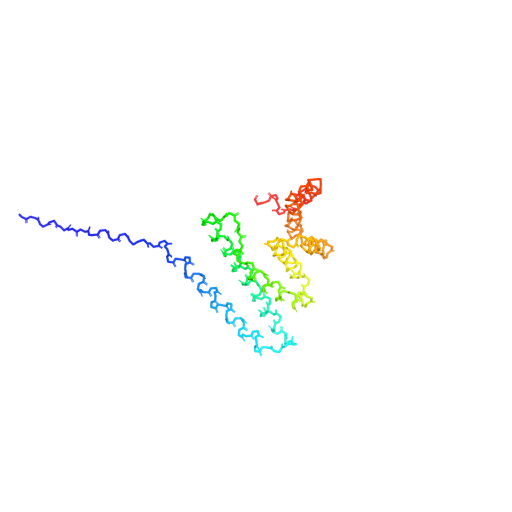ATOM 599 C C . ALA A 1 81 ? -1.456 12.303 1.605 1.00 97.06 81 ALA A C 1
ATOM 601 O O . ALA A 1 81 ? -0.831 11.435 2.219 1.00 97.06 81 ALA A O 1
ATOM 602 N N . GLN A 1 82 ? -2.372 13.074 2.198 1.00 97.94 82 GLN A N 1
ATOM 603 C CA . GLN A 1 82 ? -2.735 12.913 3.603 1.00 97.94 82 GLN A CA 1
ATOM 604 C C . GLN A 1 82 ? -3.515 11.612 3.821 1.00 97.94 82 GLN A C 1
ATOM 606 O O . GLN A 1 82 ? -3.148 10.820 4.684 1.00 97.94 82 GLN A O 1
ATOM 611 N N . GLU A 1 83 ? -4.502 11.319 2.977 1.00 98.44 83 GLU A N 1
ATOM 612 C CA . GLU A 1 83 ? -5.279 10.082 3.053 1.00 98.44 83 GLU A CA 1
ATOM 613 C C . GLU A 1 83 ? -4.411 8.832 2.862 1.00 98.44 83 GLU A C 1
ATOM 615 O O . GLU A 1 83 ? -4.616 7.836 3.553 1.00 98.44 83 GLU A O 1
ATOM 620 N N . ARG A 1 84 ? -3.384 8.881 1.998 1.00 98.62 84 ARG A N 1
ATOM 621 C CA . ARG A 1 84 ? -2.397 7.791 1.882 1.00 98.62 84 ARG A CA 1
ATOM 622 C C . ARG A 1 84 ? -1.628 7.588 3.185 1.00 98.62 84 ARG A C 1
ATOM 624 O O . ARG A 1 84 ? -1.420 6.446 3.590 1.00 98.62 84 ARG A O 1
ATOM 631 N N . LYS A 1 85 ? -1.210 8.671 3.853 1.00 98.56 85 LYS A N 1
ATOM 632 C CA . LYS A 1 85 ? -0.517 8.596 5.153 1.00 98.56 85 LYS A CA 1
ATOM 633 C C . LYS A 1 85 ? -1.422 8.017 6.238 1.00 98.56 85 LYS A C 1
ATOM 635 O O . LYS A 1 85 ? -0.971 7.171 7.007 1.00 98.56 85 LYS A O 1
ATOM 640 N N . ASP A 1 86 ? -2.685 8.426 6.274 1.00 98.56 86 ASP A N 1
ATOM 641 C CA . ASP A 1 86 ? -3.651 7.916 7.247 1.00 98.56 86 ASP A CA 1
ATOM 642 C C . ASP A 1 86 ? -3.982 6.438 6.989 1.00 98.56 86 ASP A C 1
ATOM 644 O O . ASP A 1 86 ? -3.976 5.638 7.925 1.00 98.56 86 ASP A O 1
ATOM 648 N N . ALA A 1 87 ? -4.155 6.032 5.727 1.00 98.81 87 ALA A N 1
ATOM 649 C CA . ALA A 1 87 ? -4.307 4.624 5.358 1.00 98.81 87 ALA A CA 1
ATOM 650 C C . ALA A 1 87 ? -3.097 3.788 5.804 1.00 98.81 87 ALA A C 1
ATOM 652 O O . ALA A 1 87 ? -3.261 2.768 6.472 1.00 98.81 87 ALA A O 1
ATOM 653 N N . LEU A 1 88 ? -1.874 4.246 5.508 1.00 98.81 88 LEU A N 1
ATOM 654 C CA . LEU A 1 88 ? -0.636 3.585 5.933 1.00 98.81 88 LEU A CA 1
ATOM 655 C C . LEU A 1 88 ? -0.540 3.457 7.456 1.00 98.81 88 LEU A C 1
ATOM 657 O O . LEU A 1 88 ? -0.113 2.416 7.954 1.00 98.81 88 LEU A O 1
ATOM 661 N N . LYS A 1 89 ? -0.941 4.485 8.211 1.00 98.50 89 LYS A N 1
ATOM 662 C CA . LYS A 1 89 ? -0.985 4.433 9.678 1.00 98.50 89 LYS A CA 1
ATOM 663 C C . LYS A 1 89 ? -1.893 3.299 10.163 1.00 98.50 89 LYS A C 1
ATOM 665 O O . LYS A 1 89 ? -1.466 2.512 11.004 1.00 98.50 89 LYS A O 1
ATOM 670 N N . TYR A 1 90 ? -3.108 3.199 9.628 1.00 98.44 90 TYR A N 1
ATOM 671 C CA . TYR A 1 90 ? -4.059 2.165 10.036 1.00 98.44 90 TYR A CA 1
ATOM 672 C C . TYR A 1 90 ? -3.651 0.766 9.568 1.00 98.44 90 TYR A C 1
ATOM 674 O O . TYR A 1 90 ? -3.740 -0.172 10.356 1.00 98.44 90 TYR A O 1
ATOM 682 N N . TYR A 1 91 ? -3.120 0.604 8.352 1.00 98.62 91 TYR A N 1
ATOM 683 C CA . TYR A 1 91 ? -2.575 -0.687 7.921 1.00 98.62 91 TYR A CA 1
ATOM 684 C C . TYR A 1 91 ? -1.446 -1.170 8.840 1.00 98.62 91 TYR A C 1
ATOM 686 O O . TYR A 1 91 ? -1.463 -2.324 9.262 1.00 98.62 91 TYR A O 1
ATOM 694 N N . ASN A 1 92 ? -0.509 -0.290 9.215 1.00 98.06 92 ASN A N 1
ATOM 695 C CA . ASN A 1 92 ? 0.589 -0.638 10.125 1.00 98.06 92 ASN A CA 1
ATOM 696 C C . ASN A 1 92 ? 0.102 -1.110 11.510 1.00 98.06 92 ASN A C 1
ATOM 698 O O . ASN A 1 92 ? 0.770 -1.922 12.141 1.00 98.06 92 ASN A O 1
ATOM 702 N N . GLU A 1 93 ? -1.058 -0.645 11.987 1.00 96.62 93 GLU A N 1
ATOM 703 C CA . GLU A 1 93 ? -1.634 -1.087 13.269 1.00 96.62 93 GLU A CA 1
ATOM 704 C C . GLU A 1 93 ? -2.096 -2.555 13.239 1.00 96.62 93 GLU A C 1
ATOM 706 O O . GLU A 1 93 ? -2.121 -3.223 14.279 1.00 96.62 93 GLU A O 1
ATOM 711 N N . VAL A 1 94 ? -2.483 -3.060 12.062 1.00 96.31 94 VAL A N 1
ATOM 712 C CA . VAL A 1 94 ? -3.166 -4.355 11.940 1.00 96.31 94 VAL A CA 1
ATOM 713 C C . VAL A 1 94 ? -2.459 -5.387 11.080 1.00 96.31 94 VAL A C 1
ATOM 715 O O . VAL A 1 94 ? -2.783 -6.558 11.230 1.00 96.31 94 VAL A O 1
ATOM 718 N N . VAL A 1 95 ? -1.506 -5.012 10.222 1.00 96.62 95 VAL A N 1
ATOM 719 C CA . VAL A 1 95 ? -0.914 -5.916 9.215 1.00 96.62 95 VAL A CA 1
ATOM 720 C C . VAL A 1 95 ? -0.314 -7.192 9.817 1.00 96.62 95 VAL A C 1
ATOM 722 O O . VAL A 1 95 ? -0.513 -8.274 9.273 1.00 96.62 95 VAL A O 1
ATOM 725 N N . GLU A 1 96 ? 0.322 -7.098 10.985 1.00 94.81 96 GLU A N 1
ATOM 726 C CA . GLU A 1 96 ? 0.900 -8.250 11.696 1.00 94.81 96 GLU A CA 1
ATOM 727 C C . GLU A 1 96 ? -0.153 -9.159 12.355 1.00 94.81 96 GLU A C 1
ATOM 729 O O . GLU A 1 96 ? 0.152 -10.281 12.747 1.00 94.81 96 GLU A O 1
ATOM 734 N N . LYS A 1 97 ? -1.398 -8.688 12.482 1.00 94.44 97 LYS A N 1
ATOM 735 C CA . LYS A 1 97 ? -2.534 -9.440 13.041 1.00 94.44 97 LYS A CA 1
ATOM 736 C C . LYS A 1 97 ? -3.376 -10.116 11.955 1.00 94.44 97 LYS A C 1
ATOM 738 O O . LYS A 1 97 ? -4.352 -10.794 12.272 1.00 94.44 97 LYS A O 1
ATOM 743 N N . LEU A 1 98 ? -3.066 -9.880 10.680 1.00 94.12 98 LEU A N 1
ATOM 744 C CA . LEU A 1 98 ? -3.822 -10.442 9.567 1.00 94.12 98 LEU A CA 1
ATOM 745 C C . LEU A 1 98 ? -3.397 -11.883 9.295 1.00 94.12 98 LEU A C 1
ATOM 747 O O . LEU A 1 98 ? -2.224 -12.235 9.399 1.00 94.12 98 LEU A O 1
ATOM 751 N N . ALA A 1 99 ? -4.364 -12.695 8.874 1.00 92.50 99 ALA A N 1
ATOM 752 C CA . ALA A 1 99 ? -4.080 -13.991 8.277 1.00 92.50 99 ALA A CA 1
ATOM 753 C C . ALA A 1 99 ? -3.224 -13.824 7.009 1.00 92.50 99 ALA A C 1
ATOM 755 O O . ALA A 1 99 ? -3.340 -12.811 6.307 1.00 92.50 99 ALA A O 1
ATOM 756 N N . GLU A 1 100 ? -2.384 -14.822 6.720 1.00 87.12 100 GLU A N 1
ATOM 757 C CA . GLU A 1 100 ? -1.430 -14.800 5.599 1.00 87.12 100 GLU A CA 1
ATOM 758 C C . GLU A 1 100 ? -2.115 -14.420 4.280 1.00 87.12 100 GLU A C 1
ATOM 760 O O . GLU A 1 100 ? -1.687 -13.485 3.612 1.00 87.12 100 GLU A O 1
ATOM 765 N N . ASP A 1 101 ? -3.276 -15.016 3.988 1.00 84.38 101 ASP A N 1
ATOM 766 C CA . ASP A 1 101 ? -4.038 -14.789 2.755 1.00 84.38 101 ASP A CA 1
ATOM 767 C C . ASP A 1 101 ? -4.451 -13.323 2.521 1.00 84.38 101 ASP A C 1
ATOM 769 O O . ASP A 1 101 ? -4.723 -12.932 1.382 1.00 84.38 101 ASP A O 1
ATOM 773 N N . LYS A 1 102 ? -4.540 -12.511 3.582 1.00 92.56 102 LYS A N 1
ATOM 774 C CA . LYS A 1 102 ? -4.842 -11.071 3.527 1.00 92.56 102 LYS A CA 1
ATOM 775 C C . LYS A 1 102 ? -3.592 -10.215 3.656 1.00 92.56 102 LYS A C 1
ATOM 777 O O . LYS A 1 102 ? -3.556 -9.125 3.082 1.00 92.56 102 LYS A O 1
ATOM 782 N N . ARG A 1 103 ? -2.597 -10.682 4.410 1.00 96.00 103 ARG A N 1
ATOM 783 C CA . ARG A 1 103 ? -1.391 -9.924 4.736 1.00 96.00 103 ARG A CA 1
ATOM 784 C C . ARG A 1 103 ? -0.627 -9.529 3.477 1.00 96.00 103 ARG A C 1
ATOM 786 O O . ARG A 1 103 ? -0.344 -8.345 3.325 1.00 96.00 103 ARG A O 1
ATOM 793 N N . GLY A 1 104 ? -0.391 -10.449 2.540 1.00 96.00 104 GLY A N 1
ATOM 794 C CA . GLY A 1 104 ? 0.298 -10.134 1.285 1.00 96.00 104 GLY A CA 1
ATOM 795 C C . GLY A 1 104 ? -0.380 -9.039 0.464 1.00 96.00 104 GLY A C 1
ATOM 796 O O . GLY A 1 104 ? 0.281 -8.120 -0.019 1.00 96.00 104 GLY A O 1
ATOM 797 N N . ARG A 1 105 ? -1.717 -9.078 0.362 1.00 95.50 105 ARG A N 1
ATOM 798 C CA . ARG A 1 105 ? -2.484 -8.024 -0.324 1.00 95.50 105 ARG A CA 1
ATOM 799 C C . ARG A 1 105 ? -2.312 -6.672 0.362 1.00 95.50 105 ARG A C 1
ATOM 801 O O . ARG A 1 105 ? -2.089 -5.676 -0.314 1.00 95.50 105 ARG A O 1
ATOM 808 N N . VAL A 1 106 ? -2.374 -6.635 1.692 1.00 98.06 106 VAL A N 1
ATOM 809 C CA . VAL A 1 106 ? -2.181 -5.392 2.454 1.00 98.06 106 VAL A CA 1
ATOM 810 C C . VAL A 1 106 ? -0.758 -4.857 2.305 1.00 98.06 106 VAL A C 1
ATOM 812 O O . VAL A 1 106 ? -0.593 -3.663 2.079 1.00 98.06 106 VAL A O 1
ATOM 815 N N . LEU A 1 107 ? 0.263 -5.714 2.350 1.00 98.31 107 LEU A N 1
ATOM 816 C CA . LEU A 1 107 ? 1.655 -5.309 2.130 1.00 98.31 107 LEU A CA 1
ATOM 817 C C . LEU A 1 107 ? 1.868 -4.730 0.721 1.00 98.31 107 LEU A C 1
ATOM 819 O O . LEU A 1 107 ? 2.515 -3.692 0.585 1.00 98.31 107 LEU A O 1
ATOM 823 N N . SER A 1 108 ? 1.279 -5.343 -0.311 1.00 97.38 108 SER A N 1
ATOM 824 C CA . SER A 1 108 ? 1.302 -4.817 -1.683 1.00 97.38 108 SER A CA 1
ATOM 825 C C . SER A 1 108 ? 0.614 -3.446 -1.781 1.00 97.38 108 SER A C 1
ATOM 827 O O . SER A 1 108 ? 1.214 -2.489 -2.274 1.00 97.38 108 SER A O 1
ATOM 829 N N . GLN A 1 109 ? -0.582 -3.298 -1.199 1.00 97.94 109 GLN A N 1
ATOM 830 C CA . GLN A 1 109 ? -1.298 -2.016 -1.151 1.00 97.94 109 GLN A CA 1
ATOM 831 C C . GLN A 1 109 ? -0.499 -0.933 -0.410 1.00 97.94 109 GLN A C 1
ATOM 833 O O . GLN A 1 109 ? -0.401 0.199 -0.880 1.00 97.94 109 GLN A O 1
ATOM 838 N N . MET A 1 110 ? 0.115 -1.264 0.730 1.00 98.75 110 MET A N 1
ATOM 839 C CA . MET A 1 110 ? 1.004 -0.353 1.455 1.00 98.75 110 MET A CA 1
ATOM 840 C C . MET A 1 110 ? 2.212 0.052 0.600 1.00 98.75 110 MET A C 1
ATOM 842 O O . MET A 1 110 ? 2.592 1.223 0.609 1.00 98.75 110 MET A O 1
ATOM 846 N N . GLY A 1 111 ? 2.790 -0.884 -0.159 1.00 98.31 111 GLY A N 1
ATOM 847 C CA . GLY A 1 111 ? 3.870 -0.607 -1.105 1.00 98.31 111 GLY A CA 1
ATOM 848 C C . GLY A 1 111 ? 3.472 0.454 -2.128 1.00 98.31 111 GLY A C 1
ATOM 849 O O . GLY A 1 111 ? 4.159 1.469 -2.257 1.00 98.31 111 GLY A O 1
ATOM 850 N N . HIS A 1 112 ? 2.304 0.291 -2.747 1.00 97.56 112 HIS A N 1
ATOM 851 C CA . HIS A 1 112 ? 1.774 1.248 -3.716 1.00 97.56 112 HIS A CA 1
ATOM 852 C C . HIS A 1 112 ? 1.504 2.629 -3.089 1.00 97.56 112 HIS A C 1
ATOM 854 O O . HIS A 1 112 ? 1.808 3.668 -3.676 1.00 97.56 112 HIS A O 1
ATOM 860 N N . LEU A 1 113 ? 1.003 2.679 -1.851 1.00 98.44 113 LEU A N 1
ATOM 861 C CA . LEU A 1 113 ? 0.804 3.946 -1.137 1.00 98.44 113 LEU A CA 1
ATOM 862 C C . LEU A 1 113 ? 2.124 4.660 -0.811 1.00 98.44 113 LEU A C 1
ATOM 864 O O . LEU A 1 113 ? 2.194 5.886 -0.932 1.00 98.44 113 LEU A O 1
ATOM 868 N N . TYR A 1 114 ? 3.165 3.923 -0.413 1.00 98.38 114 TYR A N 1
ATOM 869 C CA . TYR A 1 114 ? 4.499 4.492 -0.204 1.00 98.38 114 TYR A CA 1
ATOM 870 C C . TYR A 1 114 ? 5.088 5.029 -1.507 1.00 98.38 114 TYR A C 1
ATOM 872 O O . TYR A 1 114 ? 5.623 6.135 -1.527 1.00 98.38 114 TYR A O 1
ATOM 880 N N . GLU A 1 115 ? 4.940 4.290 -2.603 1.00 95.75 115 GLU A N 1
ATOM 881 C CA . GLU A 1 115 ? 5.353 4.706 -3.941 1.00 95.75 115 GLU A CA 1
ATOM 882 C C . GLU A 1 115 ? 4.690 6.024 -4.371 1.00 95.75 115 GLU A C 1
ATOM 884 O O . GLU A 1 115 ? 5.393 6.966 -4.741 1.00 95.75 115 GLU A O 1
ATOM 889 N N . LEU A 1 116 ? 3.366 6.142 -4.225 1.00 94.44 116 LEU A N 1
ATOM 890 C CA . LEU A 1 116 ? 2.614 7.373 -4.514 1.00 94.44 116 LEU A CA 1
ATOM 891 C C . LEU A 1 116 ? 2.966 8.551 -3.586 1.00 94.44 116 LEU A C 1
ATOM 893 O O . LEU A 1 116 ? 2.649 9.703 -3.887 1.00 94.44 116 LEU A O 1
ATOM 897 N N . ASN A 1 117 ? 3.607 8.283 -2.450 1.00 95.44 117 ASN A N 1
ATOM 898 C CA . ASN A 1 117 ? 4.157 9.296 -1.547 1.00 95.44 117 ASN A CA 1
ATOM 899 C C . ASN A 1 117 ? 5.649 9.583 -1.796 1.00 95.44 117 ASN A C 1
ATOM 901 O O . ASN A 1 117 ? 6.246 10.373 -1.067 1.00 95.44 117 ASN A O 1
ATOM 905 N N . GLY A 1 118 ? 6.261 8.961 -2.809 1.00 93.88 118 GLY A N 1
ATOM 906 C CA . GLY A 1 118 ? 7.682 9.110 -3.135 1.00 93.88 118 GLY A CA 1
ATOM 907 C C . GLY A 1 118 ? 8.627 8.271 -2.264 1.00 93.88 118 GLY A C 1
ATOM 908 O O . GLY A 1 118 ? 9.844 8.325 -2.441 1.00 93.88 118 GLY A O 1
ATOM 909 N N . GLU A 1 119 ? 8.108 7.442 -1.359 1.00 96.88 119 GLU A N 1
ATOM 910 C CA . GLU A 1 119 ? 8.871 6.612 -0.418 1.00 96.88 119 GLU A CA 1
ATOM 911 C C . GLU A 1 119 ? 9.284 5.267 -1.048 1.00 96.88 119 GLU A C 1
ATOM 913 O O . GLU A 1 119 ? 9.019 4.184 -0.526 1.00 96.88 119 GLU A O 1
ATOM 918 N N . SER A 1 120 ? 9.967 5.349 -2.191 1.00 96.19 120 SER A N 1
ATOM 919 C CA . SER A 1 120 ? 10.282 4.216 -3.079 1.00 96.19 120 SER A CA 1
ATOM 920 C C . SER A 1 120 ? 11.004 3.050 -2.389 1.00 96.19 120 SER A C 1
ATOM 922 O O . SER A 1 120 ? 10.721 1.891 -2.674 1.00 96.19 120 SER A O 1
ATOM 924 N N . GLU A 1 121 ? 11.926 3.330 -1.466 1.00 97.31 121 GLU A N 1
ATOM 925 C CA . GLU A 1 121 ? 12.668 2.274 -0.758 1.00 97.31 121 GLU A CA 1
ATOM 926 C C . GLU A 1 121 ? 11.771 1.474 0.199 1.00 97.31 121 GLU A C 1
ATOM 928 O O . GLU A 1 121 ? 11.915 0.258 0.321 1.00 97.31 121 GLU A O 1
ATOM 933 N N . LYS A 1 122 ? 10.790 2.128 0.840 1.00 98.06 122 LYS A N 1
ATOM 934 C CA . LYS A 1 122 ? 9.807 1.428 1.680 1.00 98.06 122 LYS A CA 1
ATOM 935 C C . LYS A 1 122 ? 8.896 0.547 0.831 1.00 98.06 122 LYS A C 1
ATOM 937 O O . LYS A 1 122 ? 8.623 -0.583 1.224 1.00 98.06 122 LYS A O 1
ATOM 942 N N . ALA A 1 123 ? 8.489 1.039 -0.340 1.00 98.38 123 ALA A N 1
ATOM 943 C CA . ALA A 1 123 ? 7.701 0.265 -1.294 1.00 98.38 123 ALA A CA 1
ATOM 944 C C . ALA A 1 123 ? 8.444 -1.000 -1.751 1.00 98.38 123 ALA A C 1
ATOM 946 O O . ALA A 1 123 ? 7.920 -2.101 -1.605 1.00 98.38 123 ALA A O 1
ATOM 947 N N . LEU A 1 124 ? 9.700 -0.866 -2.200 1.00 98.06 124 LEU A N 1
ATOM 948 C CA . LEU A 1 124 ? 10.526 -2.005 -2.625 1.00 98.06 124 LEU A CA 1
ATOM 949 C C . LEU A 1 124 ? 10.709 -3.047 -1.523 1.00 98.06 124 LEU A C 1
ATOM 951 O O . LEU A 1 124 ? 10.673 -4.246 -1.807 1.00 98.06 124 LEU A O 1
ATOM 955 N N . LYS A 1 125 ? 10.884 -2.606 -0.272 1.00 98.25 125 LYS A N 1
ATOM 956 C CA . LYS A 1 125 ? 10.989 -3.522 0.864 1.00 98.25 125 LYS A CA 1
ATOM 957 C C . LYS A 1 125 ? 9.708 -4.342 1.036 1.00 98.25 125 LYS A C 1
ATOM 959 O O . LYS A 1 125 ? 9.793 -5.558 1.134 1.00 98.25 125 LYS A O 1
ATOM 964 N N . LEU A 1 126 ? 8.538 -3.703 1.023 1.00 98.38 126 LEU A N 1
ATOM 965 C CA . LEU A 1 126 ? 7.261 -4.409 1.176 1.00 98.38 126 LEU A CA 1
ATOM 966 C C . LEU A 1 126 ? 6.979 -5.361 0.014 1.00 98.38 126 LEU A C 1
ATOM 968 O O . LEU A 1 126 ? 6.552 -6.487 0.239 1.00 98.38 126 LEU A O 1
ATOM 972 N N . TYR A 1 127 ? 7.259 -4.939 -1.218 1.00 98.38 127 TYR A N 1
ATOM 973 C CA . TYR A 1 127 ? 7.150 -5.806 -2.390 1.00 98.38 127 TYR A CA 1
ATOM 974 C C . TYR A 1 127 ? 8.065 -7.035 -2.280 1.00 98.38 127 TYR A C 1
ATOM 976 O O . TYR A 1 127 ? 7.643 -8.150 -2.578 1.00 98.38 127 TYR A O 1
ATOM 984 N N . SER A 1 128 ? 9.287 -6.857 -1.775 1.00 97.75 128 SER A N 1
ATOM 985 C CA . SER A 1 128 ? 10.204 -7.973 -1.510 1.00 97.75 128 SER A CA 1
ATOM 986 C C . SER A 1 128 ? 9.671 -8.902 -0.416 1.00 97.75 128 SER A C 1
ATOM 988 O O . SER A 1 128 ? 9.718 -10.120 -0.578 1.00 97.75 128 SER A O 1
ATOM 990 N N . ASP A 1 129 ? 9.118 -8.339 0.664 1.00 96.62 129 ASP A N 1
ATOM 991 C CA . ASP A 1 129 ? 8.501 -9.104 1.754 1.00 96.62 129 ASP A CA 1
ATOM 992 C C . ASP A 1 129 ? 7.320 -9.956 1.221 1.00 96.62 129 ASP A C 1
ATOM 994 O O . ASP A 1 129 ? 7.186 -11.123 1.591 1.00 96.62 129 ASP A O 1
ATOM 998 N N . VAL A 1 130 ? 6.522 -9.426 0.280 1.00 96.88 130 VAL A N 1
ATOM 999 C CA . VAL A 1 130 ? 5.444 -10.170 -0.404 1.00 96.88 130 VAL A CA 1
ATOM 1000 C C . VAL A 1 130 ? 5.988 -11.314 -1.260 1.00 96.88 130 VAL A C 1
ATOM 1002 O O . VAL A 1 130 ? 5.497 -12.433 -1.141 1.00 96.88 130 VAL A O 1
ATOM 1005 N N . ILE A 1 131 ? 7.013 -11.073 -2.086 1.00 96.00 131 ILE A N 1
ATOM 1006 C CA . ILE A 1 131 ? 7.610 -12.107 -2.955 1.00 96.00 131 ILE A CA 1
ATOM 1007 C C . ILE A 1 131 ? 8.135 -13.299 -2.142 1.00 96.00 131 ILE A C 1
ATOM 1009 O O . ILE A 1 131 ? 8.064 -14.438 -2.597 1.00 96.00 131 ILE A O 1
ATOM 1013 N N . VAL A 1 132 ? 8.665 -13.048 -0.942 1.00 95.19 132 VAL A N 1
ATOM 1014 C CA . VAL A 1 132 ? 9.204 -14.099 -0.067 1.00 95.19 132 VAL A CA 1
ATOM 1015 C C . VAL A 1 132 ? 8.099 -14.887 0.640 1.00 95.19 132 VAL A C 1
ATOM 1017 O O . VAL A 1 132 ? 8.241 -16.096 0.828 1.00 95.19 132 VAL A O 1
ATOM 1020 N N . ALA A 1 133 ? 7.026 -14.218 1.066 1.00 92.81 133 ALA A N 1
ATOM 1021 C CA . ALA A 1 133 ? 6.006 -14.816 1.926 1.00 92.81 133 ALA A CA 1
ATOM 1022 C C . ALA A 1 133 ? 4.827 -15.442 1.162 1.00 92.81 133 ALA A C 1
ATOM 1024 O O . ALA A 1 133 ? 4.215 -16.391 1.649 1.00 92.81 133 ALA A O 1
ATOM 1025 N N . GLU A 1 134 ? 4.494 -14.925 -0.020 1.00 93.56 134 GLU A N 1
ATOM 1026 C CA . GLU A 1 134 ? 3.257 -15.270 -0.719 1.00 93.56 134 GLU A CA 1
ATOM 1027 C C . GLU A 1 134 ? 3.447 -16.324 -1.810 1.00 93.56 134 GLU A C 1
ATOM 1029 O O . GLU A 1 134 ? 4.485 -16.430 -2.458 1.00 93.56 134 GLU A O 1
ATOM 1034 N N . LYS A 1 135 ? 2.385 -17.099 -2.051 1.00 91.94 135 LYS A N 1
ATOM 1035 C CA . LYS A 1 135 ? 2.335 -18.115 -3.120 1.00 91.94 135 LYS A CA 1
ATOM 1036 C C . LYS A 1 135 ? 1.279 -17.823 -4.178 1.00 91.94 135 LYS A C 1
ATOM 1038 O O . LYS A 1 135 ? 1.161 -18.582 -5.135 1.00 91.94 135 LYS A O 1
ATOM 1043 N N . ASN A 1 136 ? 0.480 -16.773 -3.989 1.00 91.50 136 ASN A N 1
ATOM 1044 C CA . ASN A 1 136 ? -0.601 -16.432 -4.901 1.00 91.50 136 ASN A CA 1
ATOM 1045 C C . ASN A 1 136 ? -0.024 -15.883 -6.224 1.00 91.50 136 ASN A C 1
ATOM 1047 O O . ASN A 1 136 ? 0.522 -14.778 -6.212 1.00 91.50 136 ASN A O 1
ATOM 1051 N N . PRO A 1 137 ? -0.178 -16.595 -7.359 1.00 92.12 137 PRO A N 1
ATOM 1052 C CA . PRO A 1 137 ? 0.399 -16.178 -8.637 1.00 92.12 137 PRO A CA 1
ATOM 1053 C C . PRO A 1 137 ? -0.080 -14.798 -9.107 1.00 92.12 137 PRO A C 1
ATOM 1055 O O . PRO A 1 137 ? 0.706 -14.047 -9.672 1.00 92.12 137 PRO A O 1
ATOM 1058 N N . ALA A 1 138 ? -1.343 -14.454 -8.835 1.00 90.88 138 ALA A N 1
ATOM 1059 C CA . ALA A 1 138 ? -1.934 -13.153 -9.151 1.00 90.88 138 ALA A CA 1
ATOM 1060 C C . ALA A 1 138 ? -1.149 -12.012 -8.502 1.00 90.88 138 ALA A C 1
ATOM 1062 O O . ALA A 1 138 ? -0.638 -11.108 -9.157 1.00 90.88 138 ALA A O 1
ATOM 1063 N N . LEU A 1 139 ? -1.018 -12.117 -7.178 1.00 93.12 139 LEU A N 1
ATOM 1064 C CA . LEU A 1 139 ? -0.391 -11.112 -6.338 1.00 93.12 139 LEU A CA 1
ATOM 1065 C C . LEU A 1 139 ? 1.099 -10.981 -6.655 1.00 93.12 139 LEU A C 1
ATOM 1067 O O . LEU A 1 139 ? 1.618 -9.872 -6.686 1.00 93.12 139 LEU A O 1
ATOM 1071 N N . LEU A 1 140 ? 1.781 -12.101 -6.904 1.00 95.31 140 LEU A N 1
ATOM 1072 C CA . LEU A 1 140 ? 3.189 -12.092 -7.293 1.00 95.31 140 LEU A CA 1
ATOM 1073 C C . LEU A 1 140 ? 3.392 -11.403 -8.650 1.00 95.31 140 LEU A C 1
ATOM 1075 O O . LEU A 1 140 ? 4.312 -10.597 -8.781 1.00 95.31 140 LEU A O 1
ATOM 1079 N N . GLY A 1 141 ? 2.512 -11.658 -9.624 1.00 95.06 141 GLY A N 1
ATOM 1080 C CA . GLY A 1 141 ? 2.520 -10.962 -10.911 1.00 95.06 141 GLY A CA 1
ATOM 1081 C C . GLY A 1 141 ? 2.324 -9.452 -10.758 1.00 95.06 141 GLY A C 1
ATOM 1082 O O . GLY A 1 141 ? 3.138 -8.678 -11.264 1.00 95.06 141 GLY A O 1
ATOM 1083 N N . ASP A 1 142 ? 1.298 -9.034 -10.011 1.00 94.06 142 ASP A N 1
ATOM 1084 C CA . ASP A 1 142 ? 1.011 -7.615 -9.759 1.00 94.06 142 ASP A CA 1
ATOM 1085 C C . ASP A 1 142 ? 2.186 -6.925 -9.027 1.00 94.06 142 ASP A C 1
ATOM 1087 O O . ASP A 1 142 ? 2.610 -5.837 -9.413 1.00 94.06 142 ASP A O 1
ATOM 1091 N N . VAL A 1 143 ? 2.788 -7.572 -8.020 1.00 96.88 143 VAL A N 1
ATOM 1092 C CA . VAL A 1 143 ? 3.947 -7.025 -7.289 1.00 96.88 143 VAL A CA 1
ATOM 1093 C C . VAL A 1 143 ? 5.186 -6.907 -8.174 1.00 96.88 143 VAL A C 1
ATOM 1095 O O . VAL A 1 143 ? 5.900 -5.904 -8.100 1.00 96.88 143 VAL A O 1
ATOM 1098 N N . HIS A 1 144 ? 5.450 -7.894 -9.032 1.00 97.69 144 HIS A N 1
ATOM 1099 C CA . HIS A 1 144 ? 6.539 -7.794 -9.996 1.00 97.69 144 HIS A CA 1
ATOM 1100 C C . HIS A 1 144 ? 6.325 -6.643 -10.979 1.00 97.69 144 HIS A C 1
ATOM 1102 O O . HIS A 1 144 ? 7.280 -5.911 -11.244 1.00 97.69 144 HIS A O 1
ATOM 1108 N N . LEU A 1 145 ? 5.093 -6.417 -11.445 1.00 96.56 145 LEU A N 1
ATOM 1109 C CA . LEU A 1 145 ? 4.779 -5.251 -12.268 1.00 96.56 145 LEU A CA 1
ATOM 1110 C C . LEU A 1 145 ? 5.081 -3.945 -11.516 1.00 96.56 145 LEU A C 1
ATOM 1112 O O . LEU A 1 145 ? 5.812 -3.104 -12.037 1.00 96.56 145 LEU A O 1
ATOM 1116 N N . SER A 1 146 ? 4.608 -3.792 -10.274 1.00 97.25 146 SER A N 1
ATOM 1117 C CA . SER A 1 146 ? 4.869 -2.581 -9.481 1.00 97.25 146 SER A CA 1
ATOM 1118 C C . SER A 1 146 ? 6.367 -2.339 -9.255 1.00 97.25 146 SER A C 1
ATOM 1120 O O . SER A 1 146 ? 6.852 -1.213 -9.388 1.00 97.25 146 SER A O 1
ATOM 1122 N N . MET A 1 147 ? 7.148 -3.390 -8.973 1.00 98.19 147 MET A N 1
ATOM 1123 C CA . MET A 1 147 ? 8.607 -3.272 -8.872 1.00 98.19 147 MET A CA 1
ATOM 1124 C C . MET A 1 147 ? 9.246 -2.864 -10.204 1.00 98.19 147 MET A C 1
ATOM 1126 O O . MET A 1 147 ? 10.176 -2.054 -10.206 1.00 98.19 147 MET A O 1
ATOM 1130 N N . ALA A 1 148 ? 8.765 -3.399 -11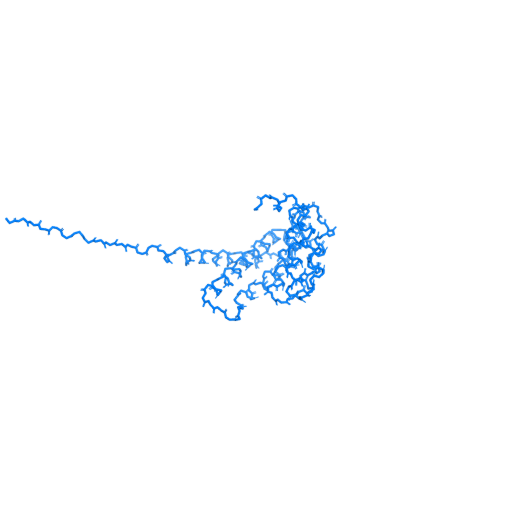.328 1.00 97.88 148 ALA A N 1
ATOM 1131 C CA . ALA A 1 148 ? 9.266 -3.056 -12.653 1.00 97.88 148 ALA A CA 1
ATOM 1132 C C . ALA A 1 148 ? 9.038 -1.573 -12.976 1.00 97.88 148 ALA A C 1
ATOM 1134 O O . ALA A 1 148 ? 9.988 -0.874 -13.337 1.00 97.88 148 ALA A O 1
ATOM 1135 N N . GLU A 1 149 ? 7.818 -1.071 -12.772 1.00 97.00 149 GLU A N 1
ATOM 1136 C CA . GLU A 1 149 ? 7.454 0.333 -12.994 1.00 97.00 149 GLU A CA 1
ATOM 1137 C C . GLU A 1 149 ? 8.257 1.277 -12.096 1.00 97.00 149 GLU A C 1
ATOM 1139 O O . GLU A 1 149 ? 8.798 2.290 -12.554 1.00 97.00 149 GLU A O 1
ATOM 1144 N N . LEU A 1 150 ? 8.412 0.917 -10.820 1.00 96.81 150 LEU A N 1
ATOM 1145 C CA . LEU A 1 150 ? 9.188 1.696 -9.867 1.00 96.81 150 LEU A CA 1
ATOM 1146 C C . LEU A 1 150 ? 10.670 1.784 -10.260 1.00 96.81 150 LEU A C 1
ATOM 1148 O O . LEU A 1 150 ? 11.261 2.865 -10.216 1.00 96.81 150 LEU A O 1
ATOM 1152 N N . GLN A 1 151 ? 11.278 0.672 -10.680 1.00 97.94 151 GLN A N 1
ATOM 1153 C CA . GLN A 1 151 ? 12.664 0.661 -11.163 1.00 97.94 151 GLN A CA 1
ATOM 1154 C C . GLN A 1 151 ? 12.811 1.405 -12.493 1.00 97.94 151 GLN A C 1
ATOM 1156 O O . GLN A 1 151 ? 13.805 2.104 -12.698 1.00 97.94 151 GLN A O 1
ATOM 1161 N N . PHE A 1 152 ? 11.814 1.314 -13.374 1.00 97.75 152 PHE A N 1
ATOM 1162 C CA . PHE A 1 152 ? 11.795 2.030 -14.644 1.00 97.75 152 PHE A CA 1
ATOM 1163 C C . PHE A 1 152 ? 11.796 3.547 -14.433 1.00 97.75 152 PHE A C 1
ATOM 1165 O O . PHE A 1 152 ? 12.624 4.241 -15.020 1.00 97.75 152 PHE A O 1
ATOM 1172 N N . ARG A 1 153 ? 10.950 4.071 -13.534 1.00 94.81 153 ARG A N 1
ATOM 1173 C CA . ARG A 1 153 ? 10.933 5.509 -13.194 1.00 94.81 153 ARG A CA 1
ATOM 1174 C C . ARG A 1 153 ? 12.236 5.994 -12.551 1.00 94.81 153 ARG A C 1
ATOM 1176 O O . ARG A 1 153 ? 12.538 7.181 -12.610 1.00 94.81 153 ARG A O 1
ATOM 1183 N N . ARG A 1 154 ? 13.026 5.086 -11.969 1.00 95.25 154 ARG A N 1
ATOM 1184 C CA . ARG A 1 154 ? 14.380 5.354 -11.450 1.00 95.25 154 ARG A CA 1
ATOM 1185 C C . ARG A 1 154 ? 15.483 5.197 -12.502 1.00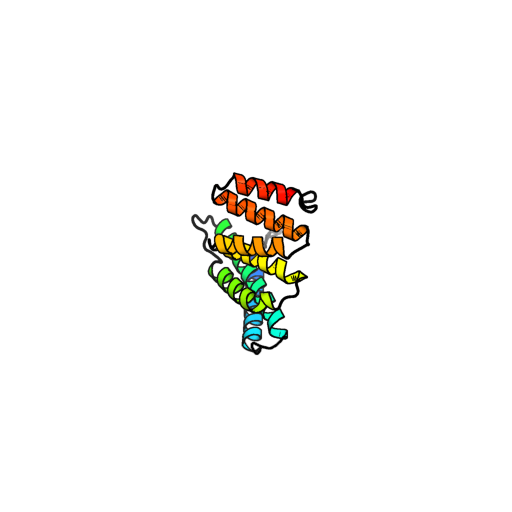 95.25 154 ARG A C 1
ATOM 1187 O O . ARG A 1 154 ? 16.654 5.294 -12.150 1.00 95.25 154 ARG A O 1
ATOM 1194 N N . SER A 1 155 ? 15.136 4.937 -13.763 1.00 97.50 155 SER A N 1
ATOM 1195 C CA . SER A 1 155 ? 16.074 4.649 -14.858 1.00 97.50 155 SER A CA 1
ATOM 1196 C C . SER A 1 155 ? 16.920 3.381 -14.660 1.00 97.50 155 SER A C 1
ATOM 1198 O O . SER A 1 155 ? 17.914 3.170 -15.354 1.00 97.50 155 SER A O 1
ATOM 1200 N N . ASN A 1 156 ? 16.516 2.487 -13.752 1.00 97.69 156 ASN A N 1
ATOM 1201 C CA . ASN A 1 156 ? 17.174 1.203 -13.506 1.00 97.69 156 ASN A CA 1
ATOM 1202 C C . ASN A 1 156 ? 16.651 0.135 -14.479 1.00 97.69 156 ASN A C 1
A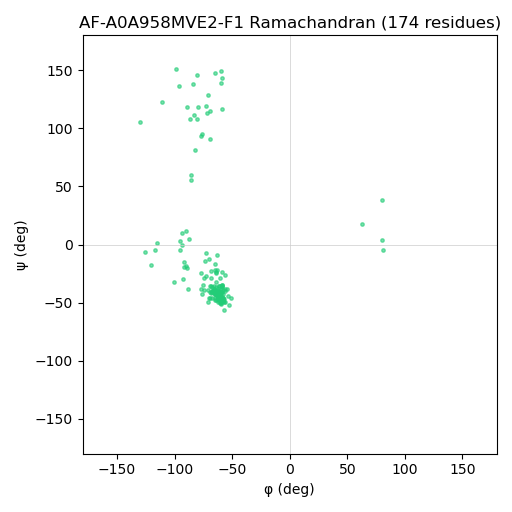TOM 1204 O O . ASN A 1 156 ? 16.083 -0.882 -14.076 1.00 97.69 156 ASN A O 1
ATOM 1208 N N . PHE A 1 157 ? 16.829 0.369 -15.781 1.00 98.12 157 PHE A N 1
ATOM 1209 C CA . PHE A 1 157 ? 16.167 -0.401 -16.840 1.00 98.12 157 PHE A CA 1
ATOM 1210 C C . PHE A 1 157 ? 16.488 -1.899 -16.824 1.00 98.12 157 PHE A C 1
ATOM 1212 O O . PHE A 1 157 ? 15.608 -2.711 -17.083 1.00 98.12 157 PHE A O 1
ATOM 1219 N N . ALA A 1 158 ? 17.717 -2.283 -16.464 1.00 98.38 158 ALA A N 1
ATOM 1220 C CA . ALA A 1 158 ? 18.094 -3.694 -16.370 1.00 98.38 158 ALA A CA 1
ATOM 1221 C C . ALA A 1 158 ? 17.316 -4.434 -15.267 1.00 98.38 158 ALA A C 1
ATOM 1223 O O . ALA A 1 158 ? 16.898 -5.573 -15.459 1.00 98.38 158 ALA A O 1
ATOM 1224 N N . THR A 1 159 ? 17.099 -3.792 -14.117 1.00 97.88 159 THR A N 1
ATOM 1225 C CA . THR A 1 159 ? 16.302 -4.363 -13.020 1.00 97.88 159 THR A CA 1
ATOM 1226 C C . THR A 1 159 ? 14.814 -4.325 -13.354 1.00 97.88 159 THR A C 1
ATOM 1228 O O . THR A 1 159 ? 14.107 -5.290 -13.080 1.00 97.88 159 THR A O 1
ATOM 1231 N N . ALA A 1 160 ? 14.348 -3.245 -13.989 1.00 98.44 160 ALA A N 1
ATOM 1232 C CA . ALA A 1 160 ? 12.971 -3.136 -14.457 1.00 98.44 160 ALA A CA 1
ATOM 1233 C C . ALA A 1 160 ? 12.618 -4.266 -15.436 1.00 98.44 160 ALA A C 1
ATOM 1235 O O . ALA A 1 160 ? 11.615 -4.942 -15.238 1.00 98.44 160 ALA A O 1
ATOM 1236 N N . LEU A 1 161 ? 13.476 -4.529 -16.430 1.00 98.38 161 LEU A N 1
ATOM 1237 C CA . LEU A 1 161 ? 13.278 -5.601 -17.409 1.00 98.38 161 LEU A CA 1
ATOM 1238 C C . LEU A 1 161 ? 13.135 -6.973 -16.740 1.00 98.38 161 LEU A C 1
ATOM 1240 O O . LEU A 1 161 ? 12.175 -7.678 -17.024 1.00 98.38 161 LEU A O 1
ATOM 1244 N N . LYS A 1 162 ? 14.016 -7.309 -15.788 1.00 98.38 162 LYS A N 1
ATOM 1245 C CA . LYS A 1 162 ? 13.921 -8.571 -15.031 1.00 98.38 162 LYS A CA 1
ATOM 1246 C C . LYS A 1 162 ? 12.573 -8.732 -14.329 1.00 98.38 162 LYS A C 1
ATOM 1248 O O . LYS A 1 162 ? 12.032 -9.831 -14.273 1.00 98.38 162 LYS A O 1
ATOM 1253 N N . HIS A 1 163 ? 12.039 -7.650 -13.764 1.00 98.06 163 HIS A N 1
ATOM 1254 C CA . HIS A 1 163 ? 10.743 -7.687 -13.093 1.00 98.06 163 HIS A CA 1
ATOM 1255 C C . HIS A 1 163 ? 9.566 -7.731 -14.075 1.00 98.06 163 HIS A C 1
ATOM 1257 O O . HIS A 1 163 ? 8.606 -8.442 -13.799 1.00 98.06 163 HIS A O 1
ATOM 1263 N N . TYR A 1 164 ? 9.647 -7.065 -15.231 1.00 97.25 164 TYR A N 1
ATOM 1264 C CA . TYR A 1 164 ? 8.648 -7.222 -16.294 1.00 97.25 164 TYR A CA 1
ATOM 1265 C C . TYR A 1 164 ? 8.599 -8.664 -16.813 1.00 97.25 164 TYR A C 1
ATOM 1267 O O . TYR A 1 164 ? 7.520 -9.237 -16.925 1.00 97.25 164 TYR A O 1
ATOM 1275 N N . GLU A 1 165 ? 9.756 -9.273 -17.077 1.00 97.12 165 GLU A N 1
ATOM 1276 C CA . GLU A 1 165 ? 9.852 -10.679 -17.490 1.00 97.12 165 GLU A CA 1
ATOM 1277 C C . GLU A 1 165 ? 9.276 -11.617 -16.424 1.00 97.12 165 GLU A C 1
ATOM 1279 O O . GLU A 1 165 ? 8.530 -12.539 -16.752 1.00 97.12 165 GLU A O 1
ATOM 1284 N N . ALA A 1 166 ? 9.561 -11.352 -15.144 1.00 96.12 166 ALA A N 1
ATOM 1285 C CA . ALA A 1 166 ? 8.971 -12.103 -14.043 1.00 96.12 166 ALA A CA 1
ATOM 1286 C C . ALA A 1 166 ? 7.440 -11.964 -14.009 1.00 96.12 166 ALA A C 1
ATOM 1288 O O . ALA A 1 166 ? 6.756 -12.977 -13.909 1.00 96.12 166 ALA A O 1
ATOM 1289 N N . ALA A 1 167 ? 6.898 -10.746 -14.142 1.00 95.12 167 ALA A N 1
ATOM 1290 C CA . ALA A 1 167 ? 5.454 -10.493 -14.151 1.00 95.12 167 ALA A CA 1
ATOM 1291 C C . ALA A 1 167 ? 4.736 -11.239 -15.292 1.00 95.12 167 ALA A C 1
ATOM 1293 O O . ALA A 1 167 ? 3.701 -11.865 -15.064 1.00 95.12 167 ALA A O 1
ATOM 1294 N N . LEU A 1 168 ? 5.322 -11.242 -16.497 1.00 93.50 168 LEU A N 1
ATOM 1295 C CA . LEU A 1 168 ? 4.801 -11.965 -17.665 1.00 93.50 168 LEU A CA 1
ATOM 1296 C C . LEU A 1 168 ? 4.796 -13.490 -17.487 1.00 93.50 168 LEU A C 1
ATOM 1298 O O . LEU A 1 168 ? 4.035 -14.177 -18.160 1.00 93.50 168 LEU A O 1
ATOM 1302 N N . GLY A 1 169 ? 5.614 -14.026 -16.578 1.00 93.19 169 GLY A N 1
ATOM 1303 C CA . GLY A 1 169 ? 5.621 -15.448 -16.241 1.00 93.19 169 GLY A CA 1
ATOM 1304 C C . GLY A 1 169 ? 4.413 -15.917 -15.419 1.00 93.19 169 GLY A C 1
ATOM 1305 O O . GLY A 1 169 ? 4.278 -17.121 -15.196 1.00 93.19 169 GLY A O 1
ATOM 1306 N N . PHE A 1 170 ? 3.544 -15.011 -14.946 1.00 91.00 170 PHE A N 1
ATOM 1307 C CA . PHE A 1 170 ? 2.379 -15.366 -14.130 1.00 91.00 170 PHE A CA 1
ATOM 1308 C C . PHE A 1 170 ? 1.084 -15.494 -14.969 1.00 91.00 170 PHE A C 1
ATOM 1310 O O . PHE A 1 170 ? 0.775 -14.600 -15.758 1.00 91.00 170 PHE A O 1
ATOM 1317 N N . PRO A 1 171 ? 0.246 -16.538 -14.751 1.00 73.31 171 PRO A N 1
ATOM 1318 C CA . PRO A 1 171 ? -0.897 -16.887 -15.622 1.00 73.31 171 PRO A CA 1
ATOM 1319 C C . PRO A 1 171 ? -2.030 -15.855 -15.745 1.00 73.31 171 PRO A C 1
ATOM 1321 O O . PRO A 1 171 ? -2.991 -16.057 -16.493 1.00 73.31 171 PRO A O 1
ATOM 1324 N N . GLU A 1 172 ? -2.015 -14.800 -14.936 1.00 66.62 172 GLU A N 1
ATOM 1325 C CA . GLU A 1 172 ? -3.050 -13.764 -14.964 1.00 66.62 172 GLU A CA 1
ATOM 1326 C C . GLU A 1 172 ? -2.728 -12.618 -15.924 1.00 66.62 172 GLU A C 1
ATOM 1328 O O . GLU A 1 172 ? -3.655 -11.941 -16.364 1.00 66.62 172 GLU A O 1
ATOM 1333 N N . PHE A 1 173 ? -1.462 -12.455 -16.324 1.00 57.78 173 PHE A N 1
ATOM 1334 C CA . PHE A 1 173 ? -1.074 -11.480 -17.347 1.00 57.78 173 PHE A CA 1
ATOM 1335 C C . PHE A 1 173 ? -1.467 -11.911 -18.761 1.00 57.78 173 PHE A C 1
ATOM 1337 O O . PHE A 1 173 ? -1.781 -11.064 -19.586 1.00 57.78 173 PHE A O 1
ATOM 1344 N N . GLU A 1 174 ? -1.534 -13.215 -19.037 1.00 50.22 174 GLU A N 1
ATOM 1345 C CA . GLU A 1 174 ? -1.952 -13.730 -20.351 1.00 50.22 174 GLU A CA 1
ATOM 1346 C C . GLU A 1 174 ? -3.451 -13.518 -20.644 1.00 50.22 174 GLU A C 1
ATOM 1348 O O . GLU A 1 174 ? -3.895 -13.723 -21.773 1.00 50.22 174 GLU A O 1
ATOM 1353 N N . ARG A 1 175 ? -4.254 -13.149 -19.632 1.00 52.81 175 ARG A N 1
ATOM 1354 C CA . ARG A 1 175 ? -5.727 -13.111 -19.704 1.00 52.81 175 ARG A CA 1
ATOM 1355 C C . ARG A 1 175 ? -6.353 -11.713 -19.572 1.00 52.81 175 ARG A C 1
ATOM 1357 O O . ARG A 1 175 ? -7.582 -11.639 -19.571 1.00 52.81 175 ARG A O 1
ATOM 1364 N N . ARG A 1 176 ? -5.562 -10.643 -19.426 1.00 49.97 176 ARG A N 1
ATOM 1365 C CA . ARG A 1 176 ? -6.039 -9.249 -19.307 1.00 49.97 176 ARG A CA 1
ATOM 1366 C C . ARG A 1 176 ? -5.860 -8.464 -20.603 1.00 49.97 176 ARG A C 1
ATOM 1368 O O . ARG A 1 176 ? -4.872 -8.727 -21.319 1.00 49.97 176 ARG A O 1
#

Nearest PDB structures (foldseek):
  6voa-assembly1_F  TM=5.111E-01  e=4.196E-03  Bos taurus
  8h3a-assembly1_A  TM=4.737E-01  e=2.029E-02  Homo sapiens
  4d10-assembly1_I  TM=5.019E-01  e=2.158E-01  Homo sapiens
  6r7f-assembly1_A  TM=4.818E-01  e=2.382E-01  Homo sapiens
  8e0m-assembly3_G  TM=3.515E-01  e=9.814E-02  synthetic construct

Secondary structure (DSSP, 8-state):
--------------SSHHHHHHHHHHHHHHHHHHHHHHHS-TT-HHHHHHHHHHHHHHHHHHHHHHHHHHHTT-SS--TTHHHHHHHHHHHHHHGGGS-HHHHHHHHHHHHHHHHHTT-HHHHHHHHHHHHHH---HHHHHHHHHHHHHHHHHTT-HHHHHHHHHHHHTSTTGGG-

Solvent-accessible surface area (backbone atoms only — not comparable to full-atom values): 9731 Å² total; per-residue (Å²): 141,81,86,84,80,84,80,81,82,80,78,75,84,75,77,71,62,57,68,62,49,55,53,53,54,51,53,53,48,46,56,52,37,52,54,51,48,74,71,44,56,95,83,41,74,69,38,47,60,42,35,45,53,40,17,53,51,27,41,52,50,13,52,50,39,33,51,55,44,53,76,71,66,54,92,76,82,62,54,28,54,66,33,33,51,52,14,47,54,34,39,70,75,32,51,89,77,46,58,69,91,53,28,44,58,51,37,46,53,48,15,53,44,28,42,80,68,69,39,50,69,62,13,54,49,31,38,51,54,32,62,73,74,54,83,54,53,59,60,50,21,54,43,25,40,53,52,12,55,55,28,41,78,68,68,38,51,73,62,10,49,57,23,43,57,54,16,64,71,21,84,61,57,82,73,111

Foldseek 3Di:
DDDDDDDDPPPDPPPPPPVVVVLVVLVVVLVVLVVVLVVDDLPDPVNLVSLLVNLVSLLVQLVVQQVVCVVVPDPDGCGSLVSLVSSLVSLVSHLVVDDLVVNLVSLQSNLVSCVSNVVNVSSVVSLVVSCVRDDD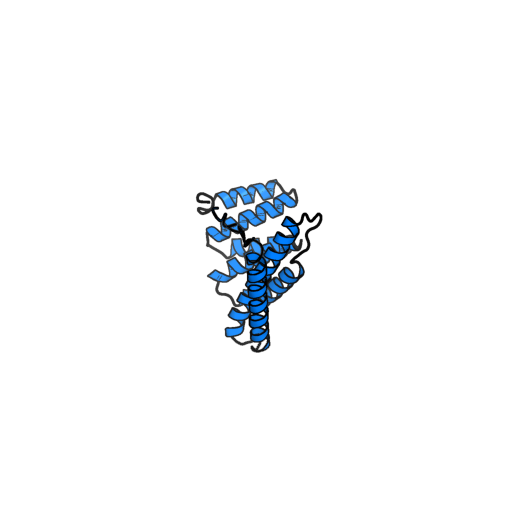LVSVLVSLQVQLVSCVVVVVNVSSVVSPVRSVPGPVVVPD

Radius of gyration: 21.85 Å; Cα contacts (8 Å, |Δi|>4): 169; chains: 1; bounding box: 76×47×59 Å

Sequence (176 aa):
MQRIAIVAALSLQLTALGAGVDSRTSDLLINKFEKVYLQLAPGDEARVGVTLRLADLLAEKARRLSMDEMNNGCVQCTAGAQERKDALKYYNEVVEKLAEDKRGRVLSQMGHLYELNGESEKALKLYSDVIVAEKNPALLGDVHLSMAELQFRRSNFATALKHYEAALGFPEFERR

pLDDT: mean 88.03, std 17.25, range [36.91, 98.81]

Mean predicted aligned error: 8.23 Å